Protein AF-A0A7S3ARG7-F1 (afdb_monomer_lite)

Foldseek 3Di:
DDDPDDPPPDPPPPDQPLVCLVVDDDPDDDLPDPLRSLVVSLVVSLVVLVVQLLVLLVQCLVDPDLVSNLVSLVSNLVSLVSNLVSLVQQVFPDDPDDPHPPHQLQVVLVSVVVCVVPPPPVVDDPVVVLLVLLPLLDDLCVLLLCQQLPQDQDPDSNSVSVVCCLDPNHPDDPVSNVSSVVSNPGHHSLRSLVVCLVVVVDDPVSNVSNLVSSVSSLVSVLSSSSRSVSSSCSHPNDPPCPVVNVVVNVSSVVSRDPSVVVSVVVVVPDPPPDPDPPDDDDDDDDD

Structure (mmCIF, N/CA/C/O backbone):
data_AF-A0A7S3ARG7-F1
#
_entry.id   AF-A0A7S3ARG7-F1
#
loop_
_atom_site.group_PDB
_atom_site.id
_atom_site.type_symbol
_atom_site.label_atom_id
_atom_site.label_alt_id
_atom_site.label_comp_id
_atom_site.label_asym_id
_atom_site.label_entity_id
_atom_site.label_seq_id
_atom_site.pdbx_PDB_ins_code
_atom_site.Cartn_x
_atom_site.Cartn_y
_atom_site.Cartn_z
_atom_site.occupancy
_atom_site.B_iso_or_equiv
_atom_site.auth_seq_id
_atom_site.auth_comp_id
_atom_site.auth_asym_id
_atom_site.auth_atom_id
_atom_site.pdbx_PDB_model_num
ATOM 1 N N . GLU A 1 1 ? -43.416 28.530 6.923 1.00 43.69 1 GLU A N 1
ATOM 2 C CA . GLU A 1 1 ? -43.085 28.340 5.498 1.00 43.69 1 GLU A CA 1
ATOM 3 C C . GLU A 1 1 ? -41.634 28.738 5.311 1.00 43.69 1 GLU A C 1
ATOM 5 O O . GLU A 1 1 ? -41.281 29.835 5.726 1.00 43.69 1 GLU A O 1
ATOM 10 N N . GLY A 1 2 ? -40.803 27.828 4.805 1.00 39.97 2 GLY A N 1
ATOM 11 C CA . GLY A 1 2 ? -39.363 28.034 4.627 1.00 39.97 2 GLY A CA 1
ATOM 12 C C . GLY A 1 2 ? -38.536 26.927 5.274 1.00 39.97 2 GLY A C 1
ATOM 13 O O . GLY A 1 2 ? -37.847 27.174 6.255 1.00 39.97 2 GLY A O 1
ATOM 14 N N . GLU A 1 3 ? -38.673 25.702 4.764 1.00 40.47 3 GLU A N 1
ATOM 15 C CA . GLU A 1 3 ? -37.742 24.602 5.026 1.00 40.47 3 GLU A CA 1
ATOM 16 C C . GLU A 1 3 ? -36.400 24.924 4.349 1.00 40.47 3 GLU A C 1
ATOM 18 O O . GLU A 1 3 ? -36.329 24.998 3.123 1.00 40.47 3 GLU A O 1
ATOM 23 N N . GLU A 1 4 ? -35.338 25.121 5.131 1.00 43.28 4 GLU A N 1
ATOM 24 C CA . GLU A 1 4 ? -33.968 25.076 4.616 1.00 43.28 4 GLU A CA 1
ATOM 25 C C . GLU A 1 4 ? -33.537 23.609 4.553 1.00 43.28 4 GLU A C 1
ATOM 27 O O . GLU A 1 4 ? -33.270 22.959 5.566 1.00 43.28 4 GLU A O 1
ATOM 32 N N . GLY A 1 5 ? -33.554 23.080 3.329 1.00 36.34 5 GLY A N 1
ATOM 33 C CA . GLY A 1 5 ? -33.085 21.746 2.999 1.00 36.34 5 GLY A CA 1
ATOM 34 C C . GLY A 1 5 ? -31.598 21.606 3.297 1.00 36.34 5 GLY A C 1
ATOM 35 O O . GLY A 1 5 ? -30.768 22.353 2.784 1.00 36.34 5 GLY A O 1
ATOM 36 N N . SER A 1 6 ? -31.270 20.621 4.129 1.00 38.38 6 SER A N 1
ATOM 37 C CA . SER A 1 6 ? -29.911 20.126 4.269 1.00 38.38 6 SER A CA 1
ATOM 38 C C . SER A 1 6 ? -29.522 19.389 2.988 1.00 38.38 6 SER A C 1
ATOM 40 O O . SER A 1 6 ? -30.041 18.299 2.726 1.00 38.38 6 SER A O 1
ATOM 42 N N . ASP A 1 7 ? -28.593 19.952 2.222 1.00 36.12 7 ASP A N 1
ATOM 43 C CA . ASP A 1 7 ? -27.841 19.207 1.216 1.00 36.12 7 ASP A CA 1
ATOM 44 C C . ASP A 1 7 ? -26.979 18.168 1.942 1.00 36.12 7 ASP A C 1
ATOM 46 O O . ASP A 1 7 ? -25.881 18.431 2.437 1.00 36.12 7 ASP A O 1
ATOM 50 N N . VAL A 1 8 ? -27.537 16.968 2.084 1.00 41.00 8 VAL A N 1
ATOM 51 C CA . VAL A 1 8 ? -26.786 15.780 2.465 1.00 41.00 8 VAL A CA 1
ATOM 52 C C . VAL A 1 8 ? -26.020 15.360 1.219 1.00 41.00 8 VAL A C 1
ATOM 54 O O . VAL A 1 8 ? -26.565 14.661 0.366 1.00 41.00 8 VAL A O 1
ATOM 57 N N . ASP A 1 9 ? -24.767 15.805 1.116 1.00 40.22 9 ASP A N 1
ATOM 58 C CA . ASP A 1 9 ? -23.797 15.252 0.173 1.00 40.22 9 ASP A CA 1
ATOM 59 C C . ASP A 1 9 ? -23.770 13.729 0.362 1.00 40.22 9 ASP A C 1
ATOM 61 O O . ASP A 1 9 ? -23.293 13.192 1.370 1.00 40.22 9 ASP A O 1
ATOM 65 N N . GLY A 1 10 ? -24.377 13.023 -0.592 1.00 35.81 10 GLY A N 1
ATOM 66 C CA . GLY A 1 10 ? -24.371 11.571 -0.628 1.00 35.81 10 GLY A CA 1
ATOM 67 C C . GLY A 1 10 ? -22.934 11.048 -0.719 1.00 35.81 10 GLY A C 1
ATOM 68 O O . GLY A 1 10 ? -22.040 11.748 -1.201 1.00 35.81 10 GLY A O 1
ATOM 69 N N . PRO A 1 11 ? -22.671 9.810 -0.268 1.00 37.56 11 PRO A N 1
ATOM 70 C CA . PRO A 1 11 ? -21.355 9.213 -0.421 1.00 37.56 11 PRO A CA 1
ATOM 71 C C . PRO A 1 11 ? -21.036 9.131 -1.915 1.00 37.56 11 PRO A C 1
ATOM 73 O O . PRO A 1 11 ? -21.653 8.353 -2.638 1.00 37.56 11 PRO A O 1
ATOM 76 N N . THR A 1 12 ? -20.086 9.955 -2.362 1.00 45.28 12 THR A N 1
ATOM 77 C CA . THR A 1 12 ? -19.534 9.894 -3.718 1.00 45.28 12 THR A CA 1
ATOM 78 C C . THR A 1 12 ? -19.084 8.454 -3.946 1.00 45.28 12 THR A C 1
ATOM 80 O O . THR A 1 12 ? -18.160 7.980 -3.279 1.00 45.28 12 THR A O 1
ATOM 83 N N . GLU A 1 13 ? -19.786 7.717 -4.807 1.00 43.09 13 GLU A N 1
ATOM 84 C CA . GLU A 1 13 ? -19.390 6.361 -5.157 1.00 43.09 13 GLU A CA 1
ATOM 85 C C . GLU A 1 13 ? -17.972 6.426 -5.730 1.00 43.09 13 GLU A C 1
ATOM 87 O O . GLU A 1 13 ? -17.726 7.055 -6.759 1.00 43.09 13 GLU A O 1
ATOM 92 N N . LEU A 1 14 ? -17.027 5.790 -5.033 1.00 49.06 14 LEU A N 1
ATOM 93 C CA . LEU A 1 14 ? -15.672 5.540 -5.515 1.00 49.06 14 LEU A CA 1
ATOM 94 C C . LEU A 1 14 ? -15.758 4.502 -6.641 1.00 49.06 14 LEU A C 1
ATOM 96 O O . LEU A 1 14 ? -15.389 3.341 -6.470 1.00 49.06 14 LEU A O 1
ATOM 100 N N . LEU A 1 15 ? -16.330 4.898 -7.778 1.00 46.31 15 LEU A N 1
ATOM 101 C CA . LEU A 1 15 ? -16.275 4.106 -8.991 1.00 46.31 15 LEU A CA 1
ATOM 102 C C . LEU A 1 15 ? -14.830 4.152 -9.494 1.00 46.31 15 LEU A C 1
ATOM 104 O O . LEU A 1 15 ? -14.267 5.239 -9.656 1.00 46.31 15 LEU A O 1
ATOM 108 N N . PRO A 1 16 ? -14.201 2.990 -9.705 1.00 48.44 16 PRO A N 1
ATOM 109 C CA . PRO A 1 16 ? -12.802 2.942 -10.070 1.00 48.44 16 PRO A CA 1
ATOM 110 C C . PRO A 1 16 ? -12.634 3.521 -11.480 1.00 48.44 16 PRO A C 1
ATOM 112 O O . PRO A 1 16 ? -13.291 3.061 -12.418 1.00 48.44 16 PRO A O 1
ATOM 115 N N . LYS A 1 17 ? -11.743 4.504 -11.662 1.00 54.19 17 LYS A N 1
ATOM 116 C CA . LYS A 1 17 ? -11.424 5.066 -12.988 1.00 54.19 17 LYS A CA 1
ATOM 117 C C . LYS A 1 17 ? -10.514 4.110 -13.779 1.00 54.19 17 LYS A C 1
ATOM 119 O O . LYS A 1 17 ? -9.485 4.496 -14.320 1.00 54.19 17 LYS A O 1
ATOM 124 N N . LEU A 1 18 ? -10.873 2.828 -13.853 1.00 51.12 18 LEU A N 1
ATOM 125 C CA . LEU A 1 18 ? -10.040 1.783 -14.467 1.00 51.12 18 LEU A CA 1
ATOM 126 C C . LEU A 1 18 ? -9.852 1.971 -15.979 1.00 51.12 18 LEU A C 1
ATOM 128 O O . LEU A 1 18 ? -8.870 1.484 -16.532 1.00 51.12 18 LEU A O 1
ATOM 132 N N . GLU A 1 19 ? -10.718 2.746 -16.639 1.00 56.38 19 GLU A N 1
ATOM 133 C CA . GLU A 1 19 ? -10.559 3.137 -18.049 1.00 56.38 19 GLU A CA 1
ATOM 134 C C . GLU A 1 19 ? -9.325 4.034 -18.301 1.00 56.38 19 GLU A C 1
ATOM 136 O O . GLU A 1 19 ? -8.933 4.252 -19.449 1.00 56.38 19 GLU A O 1
ATOM 141 N N . VAL A 1 20 ? -8.670 4.535 -17.247 1.00 59.25 20 VAL A N 1
ATOM 142 C CA . VAL A 1 20 ? -7.581 5.520 -17.341 1.00 59.25 20 VAL A CA 1
ATOM 143 C C . VAL A 1 20 ? -6.240 4.910 -17.754 1.00 59.25 20 VAL A C 1
ATOM 145 O O . VAL A 1 20 ? -5.441 5.607 -18.381 1.00 59.25 20 VAL A O 1
ATOM 148 N N . MET A 1 21 ? -5.982 3.614 -17.520 1.00 63.22 21 MET A N 1
ATOM 149 C CA . MET A 1 21 ? -4.701 3.003 -17.933 1.00 63.22 21 MET A CA 1
ATOM 150 C C . MET A 1 21 ? -4.441 3.150 -19.444 1.00 63.22 21 MET A C 1
ATOM 152 O O . MET A 1 21 ? -3.301 3.344 -19.872 1.00 63.22 21 MET A O 1
ATOM 156 N N . GLY A 1 22 ? -5.497 3.092 -20.263 1.00 63.16 22 GLY A N 1
ATOM 157 C CA . GLY A 1 22 ? -5.412 3.303 -21.711 1.00 63.16 22 GLY A CA 1
ATOM 158 C C . GLY A 1 22 ? -5.176 4.763 -22.118 1.00 63.16 22 GLY A C 1
ATOM 159 O O . GLY A 1 22 ? -4.660 5.007 -23.207 1.00 63.16 22 GLY A O 1
ATOM 160 N N . GLN A 1 23 ? -5.514 5.717 -21.245 1.00 75.69 23 GLN A N 1
ATOM 161 C CA . GLN A 1 23 ? -5.467 7.162 -21.498 1.00 75.69 23 GLN A CA 1
ATOM 162 C C . GLN A 1 23 ? -4.120 7.798 -21.126 1.00 75.69 23 GLN A C 1
ATOM 164 O O . GLN A 1 23 ? -3.799 8.887 -21.602 1.00 75.69 23 GLN A O 1
ATOM 169 N N . VAL A 1 24 ? -3.310 7.134 -20.296 1.00 78.69 24 VAL A N 1
ATOM 170 C CA . VAL A 1 24 ? -1.966 7.612 -19.958 1.00 78.69 24 VAL A CA 1
ATOM 171 C C . VAL A 1 24 ? -1.033 7.430 -21.163 1.00 78.69 24 VAL A C 1
ATOM 173 O O . VAL A 1 24 ? -0.745 6.311 -21.587 1.00 78.69 24 VAL A O 1
ATOM 176 N N . VAL A 1 25 ? -0.526 8.544 -21.701 1.00 83.69 25 VAL A N 1
ATOM 177 C CA . VAL A 1 25 ? 0.431 8.566 -22.820 1.00 83.69 25 VAL A CA 1
ATOM 178 C C . VAL A 1 25 ? 1.763 9.160 -22.348 1.00 83.69 25 VAL A C 1
ATOM 180 O O . VAL A 1 25 ? 1.861 10.384 -22.199 1.00 83.69 25 VAL A O 1
ATOM 183 N N . PRO A 1 26 ? 2.796 8.324 -22.113 1.00 84.12 26 PRO A N 1
ATOM 184 C CA . PRO A 1 26 ? 4.138 8.801 -21.791 1.00 84.12 26 PRO A CA 1
ATOM 185 C C . PRO A 1 26 ? 4.676 9.743 -22.875 1.00 84.12 26 PRO A C 1
ATOM 187 O O . PRO A 1 26 ? 4.705 9.392 -24.053 1.00 84.12 26 PRO A O 1
ATOM 190 N N . GLN A 1 27 ? 5.100 10.946 -22.475 1.00 85.75 27 GLN A N 1
ATOM 191 C CA . GLN A 1 27 ? 5.663 11.949 -23.394 1.00 85.75 27 GLN A CA 1
ATOM 192 C C . GLN A 1 27 ? 7.130 11.671 -23.732 1.00 85.75 27 GLN A C 1
ATOM 194 O O . GLN A 1 27 ? 7.592 11.987 -24.825 1.00 85.75 27 GLN A O 1
ATOM 199 N N . LEU A 1 28 ? 7.860 11.076 -22.789 1.00 85.19 28 LEU A N 1
ATOM 200 C CA . LEU A 1 28 ? 9.256 10.694 -22.938 1.00 85.19 28 LEU A CA 1
ATOM 201 C C . LEU A 1 28 ? 9.362 9.180 -22.781 1.00 85.19 28 LEU A C 1
ATOM 203 O O . LEU A 1 28 ? 8.806 8.612 -21.842 1.00 85.19 28 LEU A O 1
ATOM 207 N N . ARG A 1 29 ? 10.080 8.551 -23.710 1.00 83.69 29 ARG A N 1
ATOM 208 C CA . ARG A 1 29 ? 10.385 7.120 -23.712 1.00 83.69 29 ARG A CA 1
ATOM 209 C C . ARG A 1 29 ? 11.885 6.966 -23.873 1.00 83.69 29 ARG A C 1
ATOM 211 O O . ARG A 1 29 ? 12.459 7.544 -24.794 1.00 83.69 29 ARG A O 1
ATOM 218 N N . PHE A 1 30 ? 12.512 6.217 -22.982 1.00 86.69 30 PHE A N 1
ATOM 219 C CA . PHE A 1 30 ? 13.942 5.961 -23.033 1.00 86.69 30 PHE A CA 1
ATOM 220 C C . PHE A 1 30 ? 14.252 4.749 -23.910 1.00 86.69 30 PHE A C 1
ATOM 222 O O . PHE A 1 30 ? 15.064 4.833 -24.828 1.00 86.69 30 PHE A O 1
ATOM 229 N N . LEU A 1 31 ? 13.577 3.626 -23.665 1.00 86.44 31 LEU A N 1
ATOM 230 C CA . LEU A 1 31 ? 13.773 2.390 -24.420 1.00 86.44 31 LEU A CA 1
ATOM 231 C C . LEU A 1 31 ? 12.896 2.324 -25.670 1.00 86.44 31 LEU A C 1
ATOM 233 O O . LEU A 1 31 ? 13.237 1.590 -26.597 1.00 86.44 31 LEU A O 1
ATOM 237 N N . CYS A 1 32 ? 11.790 3.075 -25.697 1.00 87.69 32 CYS A N 1
ATOM 238 C CA . CYS A 1 32 ? 10.803 3.049 -26.779 1.00 87.69 32 CYS A CA 1
ATOM 239 C C . CYS A 1 32 ? 10.238 1.637 -27.016 1.00 87.69 32 CYS A C 1
ATOM 241 O O . CYS A 1 32 ? 10.103 1.190 -28.156 1.00 87.69 32 CYS A O 1
ATOM 243 N N . VAL A 1 33 ? 9.925 0.925 -25.929 1.00 89.44 33 VAL A N 1
ATOM 244 C CA . VAL A 1 33 ? 9.363 -0.435 -25.957 1.00 89.44 33 VAL A CA 1
ATOM 245 C C . VAL A 1 33 ? 8.037 -0.502 -25.208 1.00 89.44 33 VAL A C 1
ATOM 247 O O . VAL A 1 33 ? 7.788 0.287 -24.299 1.00 89.44 33 VAL A O 1
ATOM 250 N N . GLU A 1 34 ? 7.194 -1.468 -25.565 1.00 90.12 34 GLU A N 1
ATOM 251 C CA . GLU A 1 34 ? 5.859 -1.633 -24.978 1.00 90.12 34 GLU A CA 1
ATOM 252 C C . GLU A 1 34 ? 5.899 -1.848 -23.459 1.00 90.12 34 GLU A C 1
ATOM 254 O O . GLU A 1 34 ? 5.060 -1.318 -22.734 1.00 90.12 34 GLU A O 1
ATOM 259 N N . GLU A 1 35 ? 6.901 -2.568 -22.950 1.00 90.19 35 GLU A N 1
ATOM 260 C CA . GLU A 1 35 ? 7.035 -2.822 -21.517 1.00 90.19 35 GLU A CA 1
ATOM 261 C C . GLU A 1 35 ? 7.318 -1.541 -20.715 1.00 90.19 35 GLU A C 1
ATOM 263 O O . GLU A 1 35 ? 6.876 -1.427 -19.574 1.00 90.19 35 GLU A O 1
ATOM 268 N N . GLU A 1 36 ? 8.034 -0.572 -21.299 1.00 90.44 36 GLU A N 1
ATOM 269 C CA . GLU A 1 36 ? 8.274 0.736 -20.676 1.00 90.44 36 GLU A CA 1
ATOM 270 C C . GLU A 1 36 ? 6.969 1.534 -20.599 1.00 90.44 36 GLU A C 1
ATOM 272 O O . GLU A 1 36 ? 6.618 2.041 -19.533 1.00 90.44 36 GLU A O 1
ATOM 277 N N . ASP A 1 37 ? 6.215 1.580 -21.700 1.00 90.25 37 ASP A N 1
ATOM 278 C CA . ASP A 1 37 ? 4.913 2.246 -21.742 1.00 90.25 37 ASP A CA 1
ATOM 279 C C . ASP A 1 37 ? 3.942 1.638 -20.726 1.00 90.25 37 ASP A C 1
ATOM 281 O O . ASP A 1 37 ? 3.296 2.366 -19.972 1.00 90.25 37 ASP A O 1
ATOM 285 N N . TRP A 1 38 ? 3.860 0.309 -20.670 1.00 90.81 38 TRP A N 1
ATOM 286 C CA . TRP A 1 38 ? 3.053 -0.413 -19.689 1.00 90.81 38 TRP A CA 1
ATOM 287 C C . TRP A 1 38 ? 3.459 -0.075 -18.249 1.00 90.81 38 TRP A C 1
ATOM 289 O O . TRP A 1 38 ? 2.597 0.245 -17.428 1.00 90.81 38 TRP A O 1
ATOM 299 N N . PHE A 1 39 ? 4.761 -0.086 -17.947 1.00 90.56 39 PHE A N 1
ATOM 300 C CA . PHE A 1 39 ? 5.270 0.181 -16.602 1.00 90.56 39 PHE A CA 1
ATOM 301 C C . PHE A 1 39 ? 4.959 1.613 -16.151 1.00 90.56 39 PHE A C 1
ATOM 303 O O . PHE A 1 39 ? 4.500 1.820 -15.024 1.00 90.56 39 PHE A O 1
ATOM 310 N N . LEU A 1 40 ? 5.152 2.596 -17.037 1.00 90.00 40 LEU A N 1
ATOM 311 C CA . LEU A 1 40 ? 4.832 3.998 -16.764 1.00 90.00 40 LEU A CA 1
ATOM 312 C C . LEU A 1 40 ? 3.326 4.203 -16.569 1.00 90.00 40 LEU A C 1
ATOM 314 O O . LEU A 1 40 ? 2.919 4.848 -15.604 1.00 90.00 40 LEU A O 1
ATOM 318 N N . ARG A 1 41 ? 2.487 3.617 -17.434 1.00 89.94 41 ARG A N 1
ATOM 319 C CA . ARG A 1 41 ? 1.019 3.687 -17.308 1.00 89.94 41 ARG A CA 1
ATOM 320 C C . ARG A 1 41 ? 0.536 3.101 -15.988 1.00 89.94 41 ARG A C 1
ATOM 322 O O . ARG A 1 41 ? -0.305 3.715 -15.335 1.00 89.94 41 ARG A O 1
ATOM 329 N N . LEU A 1 42 ? 1.083 1.956 -15.578 1.00 91.00 42 LEU A N 1
ATOM 330 C CA . LEU A 1 42 ? 0.776 1.330 -14.295 1.00 91.00 42 LEU A CA 1
ATOM 331 C C . LEU A 1 42 ? 1.074 2.276 -13.124 1.00 91.00 42 LEU A C 1
ATOM 333 O O . LEU A 1 42 ? 0.178 2.559 -12.332 1.00 91.00 42 LEU A O 1
ATOM 337 N N . HIS A 1 43 ? 2.296 2.806 -13.032 1.00 90.06 43 HIS A N 1
ATOM 338 C CA . HIS A 1 43 ? 2.701 3.640 -11.894 1.00 90.06 43 HIS A CA 1
ATOM 339 C C . HIS A 1 43 ? 1.970 4.984 -11.860 1.00 90.06 43 HIS A C 1
ATOM 341 O O . HIS A 1 43 ? 1.572 5.434 -10.788 1.00 90.06 43 HIS A O 1
ATOM 347 N N . VAL A 1 44 ? 1.733 5.604 -13.020 1.00 89.62 44 VAL A N 1
ATOM 348 C CA . VAL A 1 44 ? 0.940 6.839 -13.110 1.00 89.62 44 VAL A CA 1
ATOM 349 C C . VAL A 1 44 ? -0.511 6.588 -12.707 1.00 89.62 44 VAL A C 1
ATOM 351 O O . VAL A 1 44 ? -1.082 7.396 -11.982 1.00 89.62 44 VAL A O 1
ATOM 354 N N . THR A 1 45 ? -1.102 5.462 -13.116 1.00 90.44 45 THR A N 1
ATOM 355 C CA . THR A 1 45 ? -2.475 5.113 -12.719 1.00 90.44 45 THR A CA 1
ATOM 356 C C . THR A 1 45 ? -2.558 4.861 -11.216 1.00 90.44 45 THR A C 1
ATOM 358 O O . THR A 1 45 ? -3.418 5.431 -10.553 1.00 90.44 45 THR A O 1
ATOM 361 N N . LEU A 1 46 ? -1.627 4.087 -10.645 1.00 91.62 46 LEU A N 1
ATOM 362 C CA . LEU A 1 46 ? -1.550 3.875 -9.195 1.00 91.62 46 LEU A CA 1
ATOM 363 C C . LEU A 1 46 ? -1.393 5.195 -8.428 1.00 91.62 46 LEU A C 1
ATOM 365 O O . LEU A 1 46 ? -2.039 5.384 -7.400 1.00 91.62 46 LEU A O 1
ATOM 369 N N . ALA A 1 47 ? -0.571 6.118 -8.933 1.00 89.56 47 ALA A N 1
ATOM 370 C CA . ALA A 1 47 ? -0.418 7.448 -8.350 1.00 89.56 47 ALA A CA 1
ATOM 371 C C . ALA A 1 47 ? -1.700 8.292 -8.470 1.00 89.56 47 ALA A C 1
ATOM 373 O O . ALA A 1 47 ? -2.038 9.016 -7.537 1.00 89.56 47 ALA A O 1
ATOM 374 N N . GLY A 1 48 ? -2.430 8.184 -9.583 1.00 89.25 48 GLY A N 1
ATOM 375 C CA . GLY A 1 48 ? -3.702 8.877 -9.799 1.00 89.25 48 GLY A CA 1
ATOM 376 C C . GLY A 1 48 ? -4.812 8.404 -8.859 1.00 89.25 48 GLY A C 1
ATOM 377 O O . GLY A 1 48 ? -5.546 9.226 -8.316 1.00 89.25 48 GLY A O 1
ATOM 378 N N . GLU A 1 49 ? -4.895 7.099 -8.604 1.00 90.81 49 GLU A N 1
ATOM 379 C CA . GLU A 1 49 ? -5.864 6.518 -7.661 1.00 90.81 49 GLU A CA 1
ATOM 380 C C . GLU A 1 49 ? -5.483 6.758 -6.188 1.00 90.81 49 GLU A C 1
ATOM 382 O O . GLU A 1 49 ? -6.310 6.624 -5.281 1.00 90.81 49 GLU A O 1
ATOM 387 N N . MET A 1 50 ? -4.242 7.182 -5.931 1.00 90.44 50 MET A N 1
ATOM 388 C CA . MET A 1 50 ? -3.727 7.398 -4.582 1.00 90.44 50 MET A CA 1
ATOM 389 C C . MET A 1 50 ? -4.489 8.467 -3.797 1.00 90.44 50 MET A C 1
ATOM 391 O O . MET A 1 50 ? -4.548 8.407 -2.568 1.00 90.44 50 MET A O 1
ATOM 395 N N . SER A 1 51 ? -5.116 9.427 -4.481 1.00 90.00 51 SER A N 1
ATOM 396 C CA . SER A 1 51 ? -5.919 10.459 -3.819 1.00 90.00 51 SER A CA 1
ATOM 397 C C . SER A 1 51 ? -7.059 9.863 -2.989 1.00 90.00 51 SER A C 1
ATOM 399 O O . SER A 1 51 ? -7.380 10.397 -1.929 1.00 90.00 51 SER A O 1
ATOM 401 N N . GLY A 1 52 ? -7.646 8.744 -3.437 1.00 92.44 52 GLY A N 1
ATOM 402 C CA . GLY A 1 52 ? -8.687 8.038 -2.688 1.00 92.44 52 GLY A CA 1
ATOM 403 C C . GLY A 1 52 ? -8.154 7.439 -1.386 1.00 92.44 52 GLY A C 1
ATOM 404 O O . GLY A 1 52 ? -8.781 7.578 -0.336 1.00 92.44 52 GLY A O 1
ATOM 405 N N . VAL A 1 53 ? -6.959 6.841 -1.435 1.00 95.44 53 VAL A N 1
ATOM 406 C CA . VAL A 1 53 ? -6.289 6.271 -0.256 1.00 95.44 53 VAL A CA 1
ATOM 407 C C . VAL A 1 53 ? -5.902 7.371 0.729 1.00 95.44 53 VAL A C 1
ATOM 409 O O . VAL A 1 53 ? -6.221 7.267 1.908 1.00 95.44 53 VAL A O 1
ATOM 412 N N . VAL A 1 54 ? -5.292 8.458 0.251 1.00 94.94 54 VAL A N 1
ATOM 413 C CA . VAL A 1 54 ? -4.924 9.632 1.066 1.00 94.94 54 VAL A CA 1
ATOM 414 C C . VAL A 1 54 ? -6.154 10.257 1.730 1.00 94.94 54 VAL A C 1
ATOM 416 O O . VAL A 1 54 ? -6.140 10.546 2.927 1.00 94.94 54 VAL A O 1
ATOM 419 N N . GLY A 1 55 ? -7.251 10.423 0.986 1.00 95.44 55 GLY A N 1
ATOM 420 C CA . GLY A 1 55 ? -8.510 10.926 1.534 1.00 95.44 55 GLY A CA 1
ATOM 421 C C . GLY A 1 55 ? -9.062 10.034 2.649 1.00 95.44 55 GLY A C 1
ATOM 422 O O . GLY A 1 55 ? -9.431 10.532 3.713 1.00 95.44 55 GLY A O 1
ATOM 423 N N . ALA A 1 56 ? -9.069 8.716 2.442 1.00 96.56 56 ALA A N 1
ATOM 424 C CA . ALA A 1 56 ? -9.529 7.759 3.445 1.00 96.56 56 ALA A CA 1
ATOM 425 C C . ALA A 1 56 ? -8.594 7.671 4.668 1.00 96.56 56 ALA A C 1
ATOM 427 O O . ALA A 1 56 ? -9.074 7.550 5.796 1.00 96.56 56 ALA A O 1
ATOM 428 N N . LEU A 1 57 ? -7.275 7.797 4.477 1.00 96.69 57 LEU A N 1
ATOM 429 C CA . LEU A 1 57 ? -6.290 7.899 5.560 1.00 96.69 57 LEU A CA 1
ATOM 430 C C . LEU A 1 57 ? -6.574 9.107 6.454 1.00 96.69 57 LEU A C 1
ATOM 432 O O . LEU A 1 57 ? -6.665 8.959 7.672 1.00 96.69 57 LEU A O 1
ATOM 436 N N . ASN A 1 58 ? -6.794 10.282 5.860 1.00 96.00 58 ASN A N 1
ATOM 437 C CA . ASN A 1 58 ? -7.114 11.500 6.609 1.00 96.00 58 ASN A CA 1
ATOM 438 C C . ASN A 1 58 ? -8.391 11.338 7.441 1.00 96.00 58 ASN A C 1
ATOM 440 O O . ASN A 1 58 ? -8.439 11.762 8.595 1.00 96.00 58 ASN A O 1
ATOM 444 N N . GLN A 1 59 ? -9.411 10.673 6.890 1.00 96.44 59 GLN A N 1
ATOM 445 C CA . GLN A 1 59 ? -10.618 10.346 7.647 1.00 96.44 59 GLN A CA 1
ATOM 446 C C . GLN A 1 59 ? -10.335 9.383 8.803 1.00 96.44 59 GLN A C 1
ATOM 448 O O . GLN A 1 59 ? -10.912 9.549 9.873 1.00 96.44 59 GLN A O 1
ATOM 453 N N . CYS A 1 60 ? -9.452 8.396 8.618 1.00 96.62 60 CYS A N 1
ATOM 454 C CA . CYS A 1 60 ? -9.076 7.476 9.691 1.00 96.62 60 CYS A CA 1
ATOM 455 C C . CYS A 1 60 ? -8.351 8.209 10.827 1.00 96.62 60 CYS A C 1
ATOM 457 O O . CYS A 1 60 ? -8.711 8.018 11.986 1.00 96.62 60 CYS A O 1
ATOM 459 N N . PHE A 1 61 ? -7.381 9.071 10.508 1.00 95.00 61 PHE A N 1
ATOM 460 C CA . PHE A 1 61 ? -6.652 9.855 11.512 1.00 95.00 61 PHE A CA 1
ATOM 461 C C . PHE A 1 61 ? -7.545 10.881 12.227 1.00 95.00 61 PHE A C 1
ATOM 463 O O . PHE A 1 61 ? -7.351 11.142 13.412 1.00 95.00 61 PHE A O 1
ATOM 470 N N . GLY A 1 62 ? -8.550 11.431 11.538 1.00 93.38 62 GLY A N 1
ATOM 471 C CA . GLY A 1 62 ? -9.516 12.369 12.117 1.00 93.38 62 GLY A CA 1
ATOM 472 C C . GLY A 1 62 ? -10.692 11.725 12.863 1.00 93.38 62 GLY A C 1
ATOM 473 O O . GLY A 1 62 ? -11.490 12.446 13.463 1.00 93.38 62 GLY A O 1
ATOM 474 N N . ALA A 1 63 ? -10.851 10.398 12.825 1.00 93.00 63 ALA A N 1
ATOM 475 C CA . ALA A 1 63 ? -12.013 9.725 13.401 1.00 93.00 63 ALA A CA 1
ATOM 476 C C . ALA A 1 63 ? -11.859 9.471 14.914 1.00 93.00 63 ALA A C 1
ATOM 478 O O . ALA A 1 63 ? -11.115 8.596 15.361 1.00 93.00 63 ALA A O 1
ATOM 479 N N . ASP A 1 64 ? -12.647 10.192 15.710 1.00 89.75 64 ASP A N 1
ATOM 480 C CA . ASP A 1 64 ? -12.613 10.189 17.180 1.00 89.75 64 ASP A CA 1
ATOM 481 C C . ASP A 1 64 ? -13.582 9.187 17.841 1.00 89.75 64 ASP A C 1
ATOM 483 O O . ASP A 1 64 ? -13.476 8.893 19.033 1.00 89.75 64 ASP A O 1
ATOM 487 N N . ARG A 1 65 ? -14.544 8.657 17.078 1.00 90.75 65 ARG A N 1
ATOM 488 C CA . ARG A 1 65 ? -15.618 7.769 17.555 1.00 90.75 65 ARG A CA 1
ATOM 489 C C . ARG A 1 65 ? -15.692 6.494 16.725 1.00 90.75 65 ARG A C 1
ATOM 491 O O . ARG A 1 65 ? -15.430 6.518 15.525 1.00 90.75 65 ARG A O 1
ATOM 498 N N . VAL A 1 66 ? -16.192 5.409 17.323 1.00 91.38 66 VAL A N 1
ATOM 499 C CA . VAL A 1 66 ? -16.275 4.083 16.674 1.00 91.38 66 VAL A CA 1
ATOM 500 C C . VAL A 1 66 ? -17.036 4.116 15.348 1.00 91.38 66 VAL A C 1
ATOM 502 O O . VAL A 1 66 ? -16.571 3.567 14.356 1.00 91.38 66 VAL A O 1
ATOM 505 N N . GLY A 1 67 ? -18.205 4.763 15.297 1.00 93.38 67 GLY A N 1
ATOM 506 C CA . GLY A 1 67 ? -19.005 4.845 14.068 1.00 93.38 67 GLY A CA 1
ATOM 507 C C . GLY A 1 67 ? -18.238 5.478 12.893 1.00 93.38 67 GLY A C 1
ATOM 508 O O . GLY A 1 67 ? -18.125 4.844 11.843 1.00 93.38 67 GLY A O 1
ATOM 509 N N . PRO A 1 68 ? -17.706 6.705 13.054 1.00 95.06 68 PRO A N 1
ATOM 510 C CA . PRO A 1 68 ? -16.776 7.319 12.108 1.00 95.06 68 PRO A CA 1
ATOM 511 C C . PRO A 1 68 ? -15.544 6.466 11.781 1.00 95.06 68 PRO A C 1
ATOM 513 O O . PRO A 1 68 ? -15.243 6.315 10.604 1.00 95.06 68 PRO A O 1
ATOM 516 N N . GLN A 1 69 ? -14.885 5.858 12.775 1.00 94.62 69 GLN A N 1
ATOM 517 C CA . GLN A 1 69 ? -13.698 5.012 12.568 1.00 94.62 69 GLN A CA 1
ATOM 518 C C . GLN A 1 69 ? -14.003 3.821 11.657 1.00 94.62 69 GLN A C 1
ATOM 520 O O . GLN A 1 69 ? -13.298 3.591 10.681 1.00 94.62 69 GLN A O 1
ATOM 525 N N . VAL A 1 70 ? -15.097 3.102 11.924 1.00 96.00 70 VAL A N 1
ATOM 526 C CA . VAL A 1 70 ? -15.537 1.969 11.097 1.00 96.00 70 VAL A CA 1
ATOM 527 C C . VAL A 1 70 ? -15.823 2.415 9.664 1.00 96.00 70 VAL A C 1
ATOM 529 O O . VAL A 1 70 ? -15.407 1.740 8.728 1.00 96.00 70 VAL A O 1
ATOM 532 N N . ARG A 1 71 ? -16.497 3.557 9.469 1.00 96.88 71 ARG A N 1
ATOM 533 C CA . ARG A 1 71 ? -16.766 4.080 8.119 1.00 96.88 71 ARG A CA 1
ATOM 534 C C . ARG A 1 71 ? -15.486 4.484 7.394 1.00 96.88 71 ARG A C 1
ATOM 536 O O . ARG A 1 71 ? -15.352 4.164 6.219 1.00 96.88 71 ARG A O 1
ATOM 543 N N . ALA A 1 72 ? -14.565 5.155 8.080 1.00 96.62 72 ALA A N 1
ATOM 544 C CA . ALA A 1 72 ? -13.289 5.566 7.508 1.00 96.62 72 ALA A CA 1
ATOM 545 C C . ALA A 1 72 ? -12.451 4.346 7.091 1.00 96.62 72 ALA A C 1
ATOM 547 O O . ALA A 1 72 ? -11.948 4.305 5.972 1.00 96.62 72 ALA A O 1
ATOM 548 N N . LEU A 1 73 ? -12.400 3.305 7.932 1.00 97.56 73 LEU A N 1
ATOM 549 C CA . LEU A 1 73 ? -11.753 2.032 7.605 1.00 97.56 73 LEU A CA 1
ATOM 550 C C . LEU A 1 73 ? -12.409 1.361 6.390 1.00 97.56 73 LEU A C 1
ATOM 552 O O . LEU A 1 73 ? -11.716 0.992 5.453 1.00 97.56 73 LEU A O 1
ATOM 556 N N . GLN A 1 74 ? -13.738 1.281 6.329 1.00 97.69 74 GLN A N 1
ATOM 557 C CA . GLN A 1 74 ? -14.435 0.725 5.159 1.00 97.69 74 GLN A CA 1
ATOM 558 C C . GLN A 1 74 ? -14.171 1.515 3.868 1.00 97.69 74 GLN A C 1
ATOM 560 O O . GLN A 1 74 ? -14.103 0.936 2.785 1.00 97.69 74 GLN A O 1
ATOM 565 N N . GLN A 1 75 ? -14.038 2.841 3.953 1.00 97.44 75 GLN A N 1
ATOM 566 C CA . GLN A 1 75 ? -13.646 3.658 2.803 1.00 97.44 75 GLN A CA 1
ATOM 567 C C . GLN A 1 75 ? -12.193 3.405 2.400 1.00 97.44 75 GLN A C 1
ATOM 569 O O . GLN A 1 75 ? -11.907 3.308 1.208 1.00 97.44 75 GLN A O 1
ATOM 574 N N . LEU A 1 76 ? -11.296 3.245 3.374 1.00 98.06 76 LEU A N 1
ATOM 575 C CA . LEU A 1 76 ? -9.899 2.907 3.130 1.00 98.06 76 LEU A CA 1
ATOM 576 C C . LEU A 1 76 ? -9.767 1.538 2.456 1.00 98.06 76 LEU A C 1
ATOM 578 O O . LEU A 1 76 ? -9.050 1.422 1.469 1.00 98.06 76 LEU A O 1
ATOM 582 N N . GLU A 1 77 ? -10.503 0.529 2.925 1.00 98.06 77 GLU A N 1
ATOM 583 C CA . GLU A 1 77 ? -10.559 -0.797 2.303 1.00 98.06 77 GLU A CA 1
ATOM 584 C C . GLU A 1 77 ? -10.938 -0.697 0.820 1.00 98.06 77 GLU A C 1
ATOM 586 O O . GLU A 1 77 ? -10.215 -1.207 -0.036 1.00 98.06 77 GLU A O 1
ATOM 591 N N . LYS A 1 78 ? -12.022 0.025 0.505 1.00 96.88 78 LYS A N 1
ATOM 592 C CA . LYS A 1 78 ? -12.464 0.253 -0.879 1.00 96.88 78 LYS A CA 1
ATOM 593 C C . LYS A 1 78 ? -11.407 0.984 -1.705 1.00 96.88 78 LYS A C 1
ATOM 595 O O . LYS A 1 78 ? -11.151 0.596 -2.839 1.00 96.88 78 LYS A O 1
ATOM 600 N N . ALA A 1 79 ? -10.773 2.017 -1.151 1.00 96.38 79 ALA A N 1
ATOM 601 C CA . ALA A 1 79 ? -9.729 2.764 -1.849 1.00 96.38 79 ALA A CA 1
ATOM 602 C C . ALA A 1 79 ? -8.496 1.893 -2.158 1.00 96.38 79 ALA A C 1
ATOM 604 O O . ALA A 1 79 ? -7.947 1.963 -3.255 1.00 96.38 79 ALA A O 1
ATOM 605 N N . ILE A 1 80 ? -8.088 1.021 -1.231 1.00 97.12 80 ILE A N 1
ATOM 606 C CA . ILE A 1 80 ? -6.993 0.066 -1.459 1.00 97.12 80 ILE A CA 1
ATOM 607 C C . ILE A 1 80 ? -7.413 -0.993 -2.488 1.00 97.12 80 ILE A C 1
ATOM 609 O O . ILE A 1 80 ? -6.610 -1.368 -3.343 1.00 97.12 80 ILE A O 1
ATOM 613 N N . GLU A 1 81 ? -8.668 -1.449 -2.462 1.00 95.62 81 GLU A N 1
ATOM 614 C CA . GLU A 1 81 ? -9.195 -2.393 -3.452 1.00 95.62 81 GLU A CA 1
ATOM 615 C C . GLU A 1 81 ? -9.053 -1.854 -4.884 1.00 95.62 81 GLU A C 1
ATOM 617 O O . GLU A 1 81 ? -8.687 -2.605 -5.790 1.00 95.62 81 GLU A O 1
ATOM 622 N N . VAL A 1 82 ? -9.267 -0.551 -5.096 1.00 93.62 82 VAL A N 1
ATOM 623 C CA . VAL A 1 82 ? -9.031 0.098 -6.396 1.00 93.62 82 VAL A CA 1
ATOM 624 C C . VAL A 1 82 ? -7.578 -0.096 -6.843 1.00 93.62 82 VAL A C 1
ATOM 626 O O . VAL A 1 82 ? -7.344 -0.545 -7.966 1.00 93.62 82 VAL A O 1
ATOM 629 N N . LEU A 1 83 ? -6.597 0.135 -5.961 1.00 93.69 83 LEU A N 1
ATOM 630 C CA . LEU A 1 83 ? -5.177 -0.086 -6.274 1.00 93.69 83 LEU A CA 1
ATOM 631 C C . LEU A 1 83 ? -4.872 -1.555 -6.604 1.00 93.69 83 LEU A C 1
ATOM 633 O O . LEU A 1 83 ? -4.081 -1.844 -7.505 1.00 93.69 83 LEU A O 1
ATOM 637 N N . VAL A 1 84 ? -5.510 -2.498 -5.907 1.00 93.69 84 VAL A N 1
ATOM 638 C CA . VAL A 1 84 ? -5.393 -3.936 -6.201 1.00 93.69 84 VAL A CA 1
ATOM 639 C C . VAL A 1 84 ? -5.964 -4.254 -7.589 1.00 93.69 84 VAL A C 1
ATOM 641 O O . VAL A 1 84 ? -5.336 -4.973 -8.367 1.00 93.69 84 VAL A O 1
ATOM 644 N N . ARG A 1 85 ? -7.120 -3.684 -7.946 1.00 91.06 85 ARG A N 1
ATOM 645 C CA . ARG A 1 85 ? -7.743 -3.862 -9.270 1.00 91.06 85 ARG A CA 1
ATOM 646 C C . ARG A 1 85 ? -6.898 -3.286 -10.405 1.00 91.06 85 ARG A C 1
ATOM 648 O O . ARG A 1 85 ? -6.857 -3.890 -11.477 1.00 91.06 85 ARG A O 1
ATOM 655 N N . VAL A 1 86 ? -6.182 -2.183 -10.175 1.00 90.88 86 VAL A N 1
ATOM 656 C CA . VAL A 1 86 ? -5.208 -1.648 -11.144 1.00 90.88 86 VAL A CA 1
ATOM 657 C C . VAL A 1 86 ? -4.104 -2.675 -11.423 1.00 90.88 86 VAL A C 1
ATOM 659 O O . VAL A 1 86 ? -3.808 -2.944 -12.584 1.00 90.88 86 VAL A O 1
ATOM 662 N N . HIS A 1 87 ? -3.557 -3.330 -10.391 1.00 91.56 87 HIS A N 1
ATOM 663 C CA . HIS A 1 87 ? -2.564 -4.397 -10.583 1.00 91.56 87 HIS A CA 1
ATOM 664 C C . HIS A 1 87 ? -3.131 -5.587 -11.371 1.00 91.56 87 HIS A C 1
ATOM 666 O O . HIS A 1 87 ? -2.469 -6.083 -12.282 1.00 91.56 87 HIS A O 1
ATOM 672 N N . TYR A 1 88 ? -4.362 -6.017 -11.075 1.00 88.56 88 TYR A N 1
ATOM 673 C CA . TYR A 1 88 ? -5.007 -7.090 -11.838 1.00 88.56 88 TYR A CA 1
ATOM 674 C C . TYR A 1 88 ? -5.208 -6.724 -13.307 1.00 88.56 88 TYR A C 1
ATOM 676 O O . TYR A 1 88 ? -4.888 -7.522 -14.185 1.00 88.56 88 TYR A O 1
ATOM 684 N N . THR A 1 89 ? -5.676 -5.506 -13.577 1.00 85.75 89 THR A N 1
ATOM 685 C CA . THR A 1 89 ? -5.867 -4.989 -14.943 1.00 85.75 89 THR A CA 1
ATOM 686 C C . THR A 1 89 ? -4.537 -4.917 -15.696 1.00 85.75 89 THR A C 1
ATOM 688 O O . THR A 1 89 ? -4.472 -5.193 -16.890 1.00 85.75 89 THR A O 1
ATOM 691 N N . ALA A 1 90 ? -3.447 -4.628 -14.982 1.00 87.44 90 ALA A N 1
ATOM 692 C CA . ALA A 1 90 ? -2.095 -4.637 -15.525 1.00 87.44 90 ALA A CA 1
ATOM 693 C C . ALA A 1 90 ? -1.511 -6.045 -15.747 1.00 87.44 90 ALA A C 1
ATOM 695 O O . ALA A 1 90 ? -0.398 -6.150 -16.262 1.00 87.44 90 ALA A O 1
ATOM 696 N N . GLY A 1 91 ? -2.226 -7.112 -15.370 1.00 87.44 91 GLY A N 1
ATOM 697 C CA . GLY A 1 91 ? -1.783 -8.499 -15.524 1.00 87.44 91 GLY A CA 1
ATOM 698 C C . GLY A 1 91 ? -0.940 -9.051 -14.381 1.00 87.44 91 GLY A C 1
ATOM 699 O O . GLY A 1 91 ? -0.336 -10.113 -14.524 1.00 87.44 91 GLY A O 1
ATOM 700 N N . ILE A 1 92 ? -0.882 -8.358 -13.245 1.00 88.31 92 ILE A N 1
ATOM 701 C CA . ILE A 1 92 ? -0.030 -8.745 -12.122 1.00 88.31 92 ILE A CA 1
ATOM 702 C C . ILE A 1 92 ? -0.783 -9.742 -11.236 1.00 88.31 92 ILE A C 1
ATOM 704 O O . ILE A 1 92 ? -1.793 -9.415 -10.607 1.00 88.31 92 ILE A O 1
ATOM 708 N N . GLY A 1 93 ? -0.280 -10.980 -11.198 1.00 72.88 93 GLY A N 1
ATOM 709 C CA . GLY A 1 93 ? -0.709 -11.987 -10.229 1.00 72.88 93 GLY A CA 1
ATOM 710 C C . GLY A 1 93 ? -2.021 -12.726 -10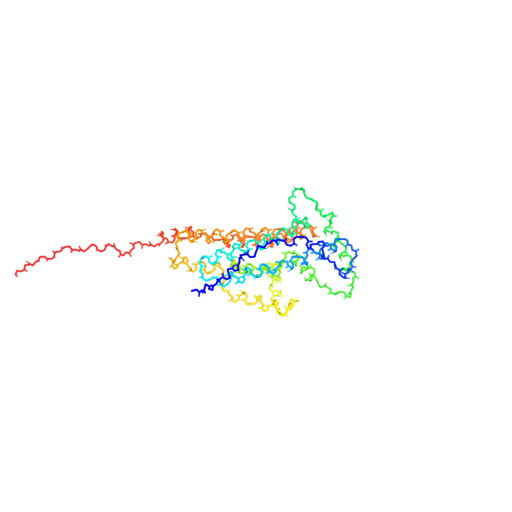.504 1.00 72.88 93 GLY A C 1
ATOM 711 O O . GLY A 1 93 ? -2.570 -13.309 -9.577 1.00 72.88 93 GLY A O 1
ATOM 712 N N . GLN A 1 94 ? -2.527 -12.652 -11.736 1.00 66.38 94 GLN A N 1
ATOM 713 C CA . GLN A 1 94 ? -3.688 -13.353 -12.318 1.00 66.38 94 GLN A CA 1
ATOM 714 C C . GLN A 1 94 ? -4.819 -13.856 -11.390 1.00 66.38 94 GLN A C 1
ATOM 716 O O . GLN A 1 94 ? -4.649 -14.808 -10.630 1.00 66.38 94 GLN A O 1
ATOM 721 N N . PRO A 1 95 ? -6.066 -13.471 -11.697 1.00 51.56 95 PRO A N 1
ATOM 722 C CA . PRO A 1 95 ? -7.149 -14.421 -11.875 1.00 51.56 95 PRO A CA 1
ATOM 723 C C . PRO A 1 95 ? -7.202 -14.874 -13.345 1.00 51.56 95 PRO A C 1
ATOM 725 O O . PRO A 1 95 ? -7.043 -14.079 -14.272 1.00 51.56 95 PRO A O 1
ATOM 728 N N . ILE A 1 96 ? -7.436 -16.168 -13.551 1.00 43.53 96 ILE A N 1
ATOM 729 C CA . ILE A 1 96 ? -7.623 -16.811 -14.859 1.00 43.53 96 ILE A CA 1
ATOM 730 C C . ILE A 1 96 ? -8.810 -16.147 -15.589 1.00 43.53 96 ILE A C 1
ATOM 732 O O . ILE A 1 96 ? -9.927 -16.205 -15.079 1.00 43.53 96 ILE A O 1
ATOM 736 N N . GLY A 1 97 ? -8.594 -15.576 -16.786 1.00 49.84 97 GLY A N 1
ATOM 737 C CA . GLY A 1 97 ? -9.673 -15.390 -17.776 1.00 49.84 97 GLY A CA 1
ATOM 738 C C . GLY A 1 97 ? -9.945 -14.005 -18.387 1.00 49.84 97 GLY A C 1
ATOM 739 O O . GLY A 1 97 ? -10.978 -13.879 -19.035 1.00 49.84 97 GLY A O 1
ATOM 740 N N . ALA A 1 98 ? -9.092 -12.985 -18.239 1.00 54.28 98 ALA A N 1
ATOM 741 C CA . ALA A 1 98 ? -9.322 -11.665 -18.860 1.00 54.28 98 ALA A CA 1
ATOM 742 C C . ALA A 1 98 ? -8.318 -11.326 -19.979 1.00 54.28 98 ALA A C 1
ATOM 744 O O . ALA A 1 98 ? -7.234 -11.909 -20.033 1.00 54.28 98 ALA A O 1
ATOM 745 N N . ASP A 1 99 ? -8.685 -10.362 -20.834 1.00 58.91 99 ASP A N 1
ATOM 746 C CA . ASP A 1 99 ? -7.854 -9.699 -21.854 1.00 58.91 99 ASP A CA 1
ATOM 747 C C . ASP A 1 99 ? -6.671 -8.955 -21.207 1.00 58.91 99 ASP A C 1
ATOM 749 O O . ASP A 1 99 ? -6.628 -7.729 -21.111 1.00 58.91 99 ASP A O 1
ATOM 753 N N . VAL A 1 100 ? -5.715 -9.714 -20.678 1.00 65.25 100 VAL A N 1
ATOM 754 C CA . VAL A 1 100 ? -4.522 -9.180 -20.025 1.00 65.25 100 VAL A CA 1
ATOM 755 C C . VAL A 1 100 ? -3.538 -8.690 -21.097 1.00 65.25 100 VAL A C 1
ATOM 757 O O . VAL A 1 100 ? -3.335 -9.391 -22.095 1.00 65.25 100 VAL A O 1
ATOM 760 N N . PRO A 1 101 ? -2.875 -7.531 -20.904 1.00 67.81 101 PRO A N 1
ATOM 761 C CA . PRO A 1 101 ? -1.809 -7.087 -21.794 1.00 67.81 101 PRO A CA 1
ATOM 762 C C . PRO A 1 101 ? -0.740 -8.176 -21.970 1.00 67.81 101 PRO A C 1
ATOM 764 O O . PRO A 1 101 ? -0.238 -8.721 -20.986 1.00 67.81 101 PRO A O 1
ATOM 767 N N . GLN A 1 102 ? -0.347 -8.481 -23.212 1.00 77.31 102 GLN A N 1
ATOM 768 C CA . GLN A 1 102 ? 0.711 -9.462 -23.513 1.00 77.31 102 GLN A CA 1
ATOM 769 C C . GLN A 1 102 ? 2.120 -8.885 -23.282 1.00 77.31 102 GLN A C 1
ATOM 771 O O . GLN A 1 102 ? 3.015 -9.006 -24.116 1.00 77.31 102 GLN A O 1
ATOM 776 N N . VAL A 1 103 ? 2.329 -8.251 -22.131 1.00 82.50 103 VAL A N 1
ATOM 777 C CA . VAL A 1 103 ? 3.584 -7.590 -21.771 1.00 82.50 103 VAL A CA 1
ATOM 778 C C . VAL A 1 103 ? 4.467 -8.568 -20.996 1.00 82.50 103 VAL A C 1
ATOM 780 O O . VAL A 1 103 ? 3.979 -9.389 -20.220 1.00 82.50 103 VAL A O 1
ATOM 783 N N . ARG A 1 104 ? 5.790 -8.498 -21.192 1.00 86.81 104 ARG A N 1
ATOM 784 C CA . ARG A 1 104 ? 6.775 -9.320 -20.467 1.00 86.81 104 ARG A CA 1
ATOM 785 C C . ARG A 1 104 ? 7.638 -8.438 -19.555 1.00 86.81 104 ARG A C 1
ATOM 787 O O . ARG A 1 104 ? 8.709 -8.018 -19.990 1.00 86.81 104 ARG A O 1
ATOM 794 N N . PRO A 1 105 ? 7.244 -8.177 -18.292 1.00 87.56 105 PRO A N 1
ATOM 795 C CA . PRO A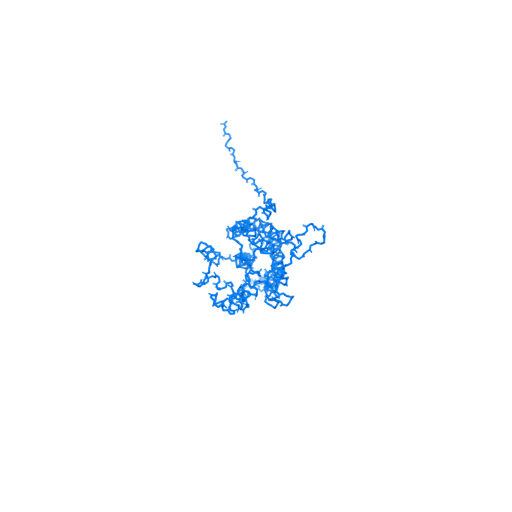 1 105 ? 7.946 -7.224 -17.421 1.00 87.56 105 PRO A CA 1
ATOM 796 C C . PRO A 1 105 ? 9.446 -7.514 -17.235 1.00 87.56 105 PRO A C 1
ATOM 798 O O . PRO A 1 105 ? 10.252 -6.587 -17.181 1.00 87.56 105 PRO A O 1
ATOM 801 N N . ALA A 1 106 ? 9.856 -8.787 -17.233 1.00 85.88 106 ALA A N 1
ATOM 802 C CA . ALA A 1 106 ? 11.269 -9.178 -17.198 1.00 85.88 106 ALA A CA 1
ATOM 803 C C . ALA A 1 106 ? 12.103 -8.592 -18.358 1.00 85.88 106 ALA A C 1
ATOM 805 O O . ALA A 1 106 ? 13.279 -8.270 -18.176 1.00 85.88 106 ALA A O 1
ATOM 806 N N . LEU A 1 107 ? 11.514 -8.422 -19.552 1.00 85.12 107 LEU A N 1
ATOM 807 C CA . LEU A 1 107 ? 12.213 -7.845 -20.706 1.00 85.12 107 LEU A CA 1
ATOM 808 C C . LEU A 1 107 ? 12.535 -6.365 -20.501 1.00 85.12 107 LEU A C 1
ATOM 810 O O . LEU A 1 107 ? 13.592 -5.923 -20.958 1.00 85.12 107 LEU A O 1
ATOM 814 N N . LEU A 1 108 ? 11.681 -5.614 -19.793 1.00 87.00 108 LEU A N 1
ATOM 815 C CA . LEU A 1 108 ? 11.973 -4.226 -19.425 1.00 87.00 108 LEU A CA 1
ATOM 816 C C . LEU A 1 108 ? 13.268 -4.163 -18.625 1.00 87.00 108 LEU A C 1
ATOM 818 O O . LEU A 1 108 ? 14.199 -3.451 -19.001 1.00 87.00 108 LEU A O 1
ATOM 822 N N . MET A 1 109 ? 13.358 -4.968 -17.565 1.00 82.81 109 MET A N 1
ATOM 823 C CA . MET A 1 109 ? 14.540 -4.980 -16.713 1.00 82.81 109 MET A CA 1
ATOM 824 C C . MET A 1 109 ? 15.770 -5.495 -17.442 1.00 82.81 109 MET A C 1
ATOM 826 O O . MET A 1 109 ? 16.832 -4.888 -17.329 1.00 82.81 109 MET A O 1
ATOM 830 N N . GLN A 1 110 ? 15.645 -6.547 -18.253 1.00 80.94 110 GLN A N 1
ATOM 831 C CA . GLN A 1 110 ? 16.754 -7.048 -19.064 1.00 80.94 110 GLN A CA 1
ATOM 832 C C . GLN A 1 110 ? 17.301 -5.975 -20.018 1.00 80.94 110 GLN A C 1
ATOM 834 O O . GLN A 1 110 ? 18.516 -5.860 -20.187 1.00 80.94 110 GLN A O 1
ATOM 839 N N . ARG A 1 111 ? 16.421 -5.185 -20.648 1.00 83.69 111 ARG A N 1
ATOM 840 C CA . ARG A 1 111 ? 16.817 -4.093 -21.547 1.00 83.69 111 ARG A CA 1
ATOM 841 C C . ARG A 1 111 ? 17.419 -2.927 -20.772 1.00 83.69 111 ARG A C 1
ATOM 843 O O . ARG A 1 111 ? 18.501 -2.484 -21.143 1.00 83.69 111 ARG A O 1
ATOM 850 N N . MET A 1 112 ? 16.804 -2.504 -19.667 1.00 79.06 112 MET A N 1
ATOM 851 C CA . MET A 1 112 ? 17.365 -1.485 -18.771 1.00 79.06 112 MET A CA 1
ATOM 852 C C . MET A 1 112 ? 18.766 -1.869 -18.280 1.00 79.06 112 MET A C 1
ATOM 854 O O . MET A 1 112 ? 19.686 -1.051 -18.302 1.00 79.06 112 MET A O 1
ATOM 858 N N . HIS A 1 113 ? 18.972 -3.140 -17.927 1.00 72.94 113 HIS A N 1
ATOM 859 C CA . HIS A 1 113 ? 20.267 -3.683 -17.523 1.00 72.94 113 HIS A CA 1
ATOM 860 C C . HIS A 1 113 ? 21.346 -3.628 -18.609 1.00 72.94 113 HIS A C 1
ATOM 862 O O . HIS A 1 113 ? 22.506 -3.807 -18.271 1.00 72.94 113 HIS A O 1
ATOM 868 N N . ARG A 1 114 ? 21.032 -3.361 -19.883 1.00 71.12 114 ARG A N 1
ATOM 869 C CA . ARG A 1 114 ? 22.063 -3.094 -20.906 1.00 71.12 114 ARG A CA 1
ATOM 870 C C . ARG A 1 114 ? 22.623 -1.677 -20.810 1.00 71.12 114 ARG A C 1
ATOM 872 O O . ARG A 1 114 ? 23.755 -1.448 -21.218 1.00 71.12 114 ARG A O 1
ATOM 879 N N . PHE A 1 115 ? 21.854 -0.743 -20.256 1.00 66.06 115 PHE A N 1
ATOM 880 C CA . PHE A 1 115 ? 22.236 0.664 -20.126 1.00 66.06 115 PHE A CA 1
ATOM 881 C C . PHE A 1 115 ? 22.800 0.983 -18.735 1.00 66.06 115 PHE A C 1
ATOM 883 O O . PHE A 1 115 ? 23.721 1.786 -18.616 1.00 66.06 115 PHE A O 1
ATOM 890 N N . LEU A 1 116 ? 22.331 0.292 -17.693 1.00 61.94 116 LEU A N 1
ATOM 891 C CA . LEU A 1 116 ? 22.771 0.504 -16.307 1.00 61.94 116 LEU A CA 1
ATOM 892 C C . LEU A 1 116 ? 24.276 0.227 -16.039 1.00 61.94 116 LEU A C 1
ATOM 894 O O . LEU A 1 116 ? 24.878 1.001 -15.304 1.00 61.94 116 LEU A O 1
ATOM 898 N N . PRO A 1 117 ? 24.926 -0.809 -16.611 1.00 52.72 117 PRO A N 1
ATOM 899 C CA . PRO A 1 117 ? 26.359 -1.057 -16.434 1.00 52.72 117 PRO A CA 1
ATOM 900 C C . PRO A 1 117 ? 27.249 -0.433 -17.526 1.00 52.72 117 PRO A C 1
ATOM 902 O O . PRO A 1 117 ? 28.471 -0.458 -17.385 1.00 52.72 117 PRO A O 1
ATOM 905 N N . HIS A 1 118 ? 26.690 0.092 -18.625 1.00 44.56 118 HIS A N 1
ATOM 906 C CA . HIS A 1 118 ? 27.475 0.557 -19.785 1.00 44.56 118 HIS A CA 1
ATOM 907 C C . HIS A 1 118 ? 27.475 2.072 -19.998 1.00 44.56 118 HIS A C 1
ATOM 909 O O . HIS A 1 118 ? 28.320 2.577 -20.736 1.00 44.56 118 HIS A O 1
ATOM 915 N N . VAL A 1 119 ? 26.612 2.819 -19.312 1.00 43.91 119 VAL A N 1
ATOM 916 C CA . VAL A 1 119 ? 26.660 4.282 -19.321 1.00 43.91 119 VAL A CA 1
ATOM 917 C C . VAL A 1 119 ? 27.471 4.747 -18.110 1.00 43.91 119 VAL A C 1
ATOM 919 O O . VAL A 1 119 ? 26.937 4.930 -17.018 1.00 43.91 119 VAL A O 1
ATOM 922 N N . LYS A 1 120 ? 28.785 4.943 -18.300 1.00 40.59 120 LYS A N 1
ATOM 923 C CA . LYS A 1 120 ? 29.691 5.522 -17.281 1.00 40.59 120 LYS A CA 1
ATOM 924 C C . LYS A 1 120 ? 29.187 6.864 -16.724 1.00 40.59 120 LYS A C 1
ATOM 926 O O . LYS A 1 120 ? 29.542 7.218 -15.606 1.00 40.59 120 LYS A O 1
ATOM 931 N N . GLU A 1 121 ? 28.354 7.576 -17.482 1.00 42.03 121 GLU A N 1
ATOM 932 C CA . GLU A 1 121 ? 27.787 8.882 -17.129 1.00 42.03 121 GLU A CA 1
ATOM 933 C C . GLU A 1 121 ? 26.567 8.813 -16.198 1.00 42.03 121 GLU A C 1
ATOM 935 O O . GLU A 1 121 ? 26.247 9.818 -15.572 1.00 42.03 121 GLU A O 1
ATOM 940 N N . LEU A 1 122 ? 25.907 7.656 -16.036 1.00 40.28 122 LEU A N 1
ATOM 941 C CA . LEU A 1 122 ? 24.774 7.552 -15.106 1.00 40.28 122 LEU A CA 1
ATOM 942 C C . LEU A 1 122 ? 25.225 7.378 -13.648 1.00 40.28 122 LEU A C 1
ATOM 944 O O . LEU A 1 122 ? 24.441 7.647 -12.747 1.00 40.28 122 LEU A O 1
ATOM 948 N N . GLY A 1 123 ? 26.471 6.949 -13.392 1.00 43.06 123 GLY A N 1
ATOM 949 C CA . GLY A 1 123 ? 27.072 6.947 -12.048 1.00 43.06 123 GLY A CA 1
ATOM 950 C C . GLY A 1 123 ? 26.280 6.203 -10.962 1.00 43.06 123 GLY A C 1
ATOM 951 O O . GLY A 1 123 ? 26.477 6.472 -9.776 1.00 43.06 123 GLY A O 1
ATOM 952 N N . LEU A 1 124 ? 25.364 5.297 -11.330 1.00 48.19 124 LEU A N 1
ATOM 953 C CA . LEU A 1 124 ? 24.409 4.747 -10.372 1.00 48.19 124 LEU A CA 1
ATOM 954 C C . LEU A 1 124 ? 25.084 3.705 -9.482 1.00 48.19 124 LEU A C 1
ATOM 956 O O . LEU A 1 124 ? 25.550 2.661 -9.940 1.00 48.19 124 LEU A O 1
ATOM 960 N N . SER A 1 125 ? 25.128 3.986 -8.184 1.00 58.84 125 SER A N 1
ATOM 961 C CA . SER A 1 125 ? 25.703 3.082 -7.195 1.00 58.84 125 SER A CA 1
ATOM 962 C C . SER A 1 125 ? 24.851 1.806 -7.044 1.00 58.84 125 SER A C 1
ATOM 964 O O . SER A 1 125 ? 23.647 1.821 -7.320 1.00 58.84 125 SER A O 1
ATOM 966 N N . PRO A 1 126 ? 25.414 0.689 -6.541 1.00 63.53 126 PRO A N 1
ATOM 967 C CA . PRO A 1 126 ? 24.647 -0.517 -6.191 1.00 63.53 126 PRO A CA 1
ATOM 968 C C . PRO A 1 126 ? 23.430 -0.244 -5.290 1.00 63.53 126 PRO A C 1
ATOM 970 O O . PRO A 1 126 ? 22.448 -0.988 -5.313 1.00 63.53 126 PRO A O 1
ATOM 973 N N . HIS A 1 127 ? 23.480 0.850 -4.527 1.00 64.12 127 HIS A N 1
ATOM 974 C CA . HIS A 1 127 ? 22.367 1.369 -3.746 1.00 64.12 127 HIS A CA 1
ATOM 975 C C . HIS A 1 127 ? 21.172 1.777 -4.621 1.00 64.12 127 HIS A C 1
ATOM 977 O O . HIS A 1 127 ? 20.047 1.418 -4.298 1.00 64.12 127 HIS A O 1
ATOM 983 N N . ILE A 1 128 ? 21.388 2.446 -5.756 1.00 64.56 128 ILE A N 1
ATOM 984 C CA . ILE A 1 128 ? 20.307 2.894 -6.650 1.00 64.56 128 ILE A CA 1
ATOM 985 C C . ILE A 1 128 ? 19.646 1.710 -7.372 1.00 64.56 128 ILE A C 1
ATOM 987 O O . ILE A 1 128 ? 18.424 1.666 -7.524 1.00 64.56 128 ILE A O 1
ATOM 991 N N . LEU A 1 129 ? 20.424 0.688 -7.742 1.00 65.44 129 LEU A N 1
ATOM 992 C CA . LEU A 1 129 ? 19.865 -0.557 -8.285 1.00 65.44 129 LEU A CA 1
ATOM 993 C C . LEU A 1 129 ? 18.979 -1.277 -7.261 1.00 65.44 129 LEU A C 1
ATOM 995 O O . LEU A 1 129 ? 17.924 -1.807 -7.613 1.00 65.44 129 LEU A O 1
ATOM 999 N N . ARG A 1 130 ? 19.385 -1.279 -5.986 1.00 68.75 130 ARG A N 1
ATOM 1000 C CA . ARG A 1 130 ? 18.562 -1.796 -4.886 1.00 68.75 130 ARG A CA 1
ATOM 1001 C C . ARG A 1 130 ? 17.317 -0.931 -4.682 1.00 68.75 130 ARG A C 1
ATOM 1003 O O . ARG A 1 130 ? 16.225 -1.481 -4.606 1.00 68.75 130 ARG A O 1
ATOM 1010 N N . ALA A 1 131 ? 17.465 0.391 -4.693 1.00 70.00 131 ALA A N 1
ATOM 1011 C CA . ALA A 1 131 ? 16.365 1.344 -4.579 1.00 70.00 131 ALA A CA 1
ATOM 1012 C C . ALA A 1 131 ? 15.318 1.164 -5.686 1.00 70.00 131 ALA A C 1
ATOM 1014 O O . ALA A 1 131 ? 14.135 1.235 -5.403 1.00 70.00 131 ALA A O 1
ATOM 1015 N N . THR A 1 132 ? 15.723 0.837 -6.918 1.00 70.19 132 THR A N 1
ATOM 1016 C CA . THR A 1 132 ? 14.785 0.583 -8.031 1.00 70.19 132 THR A CA 1
ATOM 1017 C C . THR A 1 132 ? 13.910 -0.651 -7.776 1.00 70.19 132 THR A C 1
ATOM 1019 O O . THR A 1 132 ? 12.707 -0.636 -8.033 1.00 70.19 132 THR A O 1
ATOM 1022 N N . ARG A 1 133 ? 14.497 -1.727 -7.236 1.00 76.50 133 ARG A N 1
ATOM 1023 C CA . ARG A 1 133 ? 13.761 -2.956 -6.885 1.00 76.50 133 ARG A CA 1
ATOM 1024 C C . ARG A 1 133 ? 12.789 -2.702 -5.741 1.00 76.50 133 ARG A C 1
ATOM 1026 O O . ARG A 1 133 ? 11.642 -3.130 -5.802 1.00 76.50 133 ARG A O 1
ATOM 1033 N N . VAL A 1 134 ? 13.256 -1.984 -4.722 1.00 77.06 134 VAL A N 1
ATOM 1034 C CA . VAL A 1 134 ? 12.436 -1.635 -3.563 1.00 77.06 134 VAL A CA 1
ATOM 1035 C C . VAL A 1 134 ? 11.347 -0.624 -3.935 1.00 77.06 134 VAL A C 1
ATOM 1037 O O . VAL A 1 134 ? 10.231 -0.756 -3.453 1.00 77.06 134 VAL A O 1
ATOM 1040 N N . TYR A 1 135 ? 11.603 0.307 -4.854 1.00 81.31 135 TYR A N 1
ATOM 1041 C CA . TYR A 1 135 ? 10.586 1.203 -5.407 1.00 81.31 135 TYR A CA 1
ATOM 1042 C C . TYR A 1 135 ? 9.431 0.417 -6.034 1.00 81.31 135 TYR A C 1
ATOM 1044 O O . TYR A 1 135 ? 8.287 0.679 -5.707 1.00 81.31 135 TYR A O 1
ATOM 1052 N N . CYS A 1 136 ? 9.708 -0.605 -6.852 1.00 80.38 136 CYS A N 1
ATOM 1053 C CA . CYS A 1 136 ? 8.646 -1.440 -7.436 1.00 80.38 136 CYS A CA 1
ATOM 1054 C C . CYS A 1 136 ? 7.866 -2.237 -6.374 1.00 80.38 136 CYS A C 1
ATOM 1056 O O . CYS A 1 136 ? 6.694 -2.555 -6.563 1.00 80.38 136 CYS A O 1
ATOM 1058 N N . ALA A 1 137 ? 8.530 -2.585 -5.267 1.00 82.81 137 ALA A N 1
ATOM 1059 C CA . ALA A 1 137 ? 7.925 -3.293 -4.143 1.00 82.81 137 ALA A CA 1
ATOM 1060 C C . ALA A 1 137 ? 7.093 -2.377 -3.238 1.00 82.81 137 ALA A C 1
ATOM 1062 O O . ALA A 1 137 ? 6.309 -2.871 -2.429 1.00 82.81 137 ALA A O 1
ATOM 1063 N N . THR A 1 138 ? 7.284 -1.060 -3.341 1.00 84.31 138 THR A N 1
ATOM 1064 C CA . THR A 1 138 ? 6.740 -0.087 -2.398 1.00 84.31 138 THR A CA 1
ATOM 1065 C C . THR A 1 138 ? 5.923 0.995 -3.090 1.00 84.31 138 THR A C 1
ATOM 1067 O O . THR A 1 138 ? 5.906 1.139 -4.306 1.00 84.31 138 THR A O 1
ATOM 1070 N N . GLY A 1 139 ? 5.171 1.750 -2.303 1.00 83.19 139 GLY A N 1
ATOM 1071 C CA . GLY A 1 139 ? 4.478 2.942 -2.771 1.00 83.19 139 GLY A CA 1
ATOM 1072 C C . GLY A 1 139 ? 4.573 4.039 -1.727 1.00 83.19 139 GLY A C 1
ATOM 1073 O O . GLY A 1 139 ? 4.861 3.771 -0.561 1.00 83.19 139 GLY A O 1
ATOM 1074 N N . ILE A 1 140 ? 4.332 5.280 -2.142 1.00 83.94 140 ILE A N 1
ATOM 1075 C CA . ILE A 1 140 ? 4.401 6.446 -1.249 1.00 83.94 140 ILE A CA 1
ATOM 1076 C C . ILE A 1 140 ? 3.378 6.385 -0.102 1.00 83.94 140 ILE A C 1
ATOM 1078 O O . ILE A 1 140 ? 3.569 6.990 0.945 1.00 83.94 140 ILE A O 1
ATOM 1082 N N . ASP A 1 141 ? 2.313 5.613 -0.291 1.00 87.38 141 ASP A N 1
ATOM 1083 C CA . ASP A 1 141 ? 1.262 5.303 0.676 1.00 87.38 141 ASP A CA 1
ATOM 1084 C C . ASP A 1 141 ? 1.658 4.281 1.734 1.00 87.38 141 ASP A C 1
ATOM 1086 O O . ASP A 1 141 ? 1.083 4.258 2.820 1.00 87.38 141 ASP A O 1
ATOM 1090 N N . GLN A 1 142 ? 2.624 3.419 1.425 1.00 91.81 142 GLN A N 1
ATOM 1091 C CA . GLN A 1 142 ? 2.964 2.282 2.268 1.00 91.81 142 GLN A CA 1
ATOM 1092 C C . GLN A 1 142 ? 3.383 2.682 3.686 1.00 91.81 142 GLN A C 1
ATOM 1094 O O . GLN A 1 142 ? 2.871 2.059 4.616 1.00 91.81 142 GLN A O 1
ATOM 1099 N N . PRO A 1 143 ? 4.230 3.708 3.914 1.00 91.50 143 PRO A N 1
ATOM 1100 C CA . PRO A 1 143 ? 4.556 4.104 5.278 1.00 91.50 143 PRO A CA 1
ATOM 1101 C C . PRO A 1 143 ? 3.334 4.634 6.046 1.00 91.50 143 PRO A C 1
ATOM 1103 O O . PRO A 1 143 ? 3.176 4.292 7.214 1.00 91.50 143 PRO A O 1
ATOM 1106 N N . CYS A 1 144 ? 2.433 5.395 5.406 1.00 93.19 144 CYS A N 1
ATOM 1107 C CA . CYS A 1 144 ? 1.192 5.860 6.041 1.00 93.19 144 CYS A CA 1
ATOM 1108 C C . CYS A 1 144 ? 0.270 4.696 6.422 1.00 93.19 144 CYS A C 1
ATOM 1110 O O . CYS A 1 144 ? -0.294 4.692 7.513 1.00 93.19 144 CYS A O 1
ATOM 1112 N N . LEU A 1 145 ? 0.117 3.712 5.529 1.00 95.69 145 LEU A N 1
ATOM 1113 C CA . LEU A 1 145 ? -0.696 2.522 5.773 1.00 95.69 145 LEU A CA 1
ATOM 1114 C C . LEU A 1 145 ? -0.128 1.704 6.936 1.00 95.69 145 LEU A C 1
ATOM 1116 O O . LEU A 1 145 ? -0.850 1.415 7.886 1.00 95.69 145 LEU A O 1
ATOM 1120 N N . LEU A 1 146 ? 1.168 1.381 6.896 1.00 95.31 146 LEU A N 1
ATOM 1121 C CA . LEU A 1 146 ? 1.848 0.651 7.971 1.00 95.31 146 LEU A CA 1
ATOM 1122 C C . LEU A 1 146 ? 1.701 1.378 9.315 1.00 95.31 146 LEU A C 1
ATOM 1124 O O . LEU A 1 146 ? 1.307 0.763 10.307 1.00 95.31 146 LEU A O 1
ATOM 1128 N N . HIS A 1 147 ? 1.918 2.697 9.325 1.00 95.31 147 HIS A N 1
ATOM 1129 C CA . HIS A 1 147 ? 1.745 3.527 10.516 1.00 95.31 147 HIS A CA 1
ATOM 1130 C C . HIS A 1 147 ? 0.311 3.503 11.046 1.00 95.31 147 HIS A C 1
ATOM 1132 O O . HIS A 1 147 ? 0.111 3.300 12.243 1.00 95.31 147 HIS A O 1
ATOM 1138 N N . LEU A 1 148 ? -0.701 3.636 10.179 1.00 96.38 148 LEU A N 1
ATOM 1139 C CA . LEU A 1 148 ? -2.107 3.585 10.589 1.00 96.38 148 LEU A CA 1
ATOM 1140 C C . LEU A 1 148 ? -2.424 2.290 11.349 1.00 96.38 148 LEU A C 1
ATOM 1142 O O . LEU A 1 148 ? -3.095 2.330 12.385 1.00 96.38 148 LEU A O 1
ATOM 1146 N N . PHE A 1 149 ? -1.928 1.150 10.863 1.00 96.56 149 PHE A N 1
ATOM 1147 C CA . PHE A 1 149 ? -2.148 -0.152 11.497 1.00 96.56 149 PHE A CA 1
ATOM 1148 C C . PHE A 1 149 ? -1.219 -0.417 12.689 1.00 96.56 149 PHE A C 1
ATOM 1150 O O . PHE A 1 149 ? -1.376 -1.435 13.358 1.00 96.56 149 PHE A O 1
ATOM 1157 N N . GLY A 1 150 ? -0.314 0.511 13.011 1.00 94.69 150 GLY A N 1
ATOM 1158 C CA . GLY A 1 150 ? 0.631 0.383 14.116 1.00 94.69 150 GLY A CA 1
ATOM 1159 C C . GLY A 1 150 ? 1.701 -0.674 13.862 1.00 94.69 150 GLY A C 1
ATOM 1160 O O . GLY A 1 150 ? 2.117 -1.340 14.805 1.00 94.69 150 GLY A O 1
ATOM 1161 N N . VAL A 1 151 ? 2.101 -0.857 12.602 1.00 94.12 151 VAL A N 1
ATOM 1162 C CA . VAL A 1 151 ? 3.249 -1.690 12.240 1.00 94.12 151 VAL A CA 1
ATOM 1163 C C . VAL A 1 151 ? 4.525 -0.900 12.510 1.00 94.12 151 VAL A C 1
ATOM 1165 O O . VAL A 1 151 ? 4.692 0.214 12.008 1.00 94.12 151 VAL A O 1
ATOM 1168 N N . GLU A 1 152 ? 5.412 -1.471 13.320 1.00 83.19 152 GLU A N 1
ATOM 1169 C CA . GLU A 1 152 ? 6.693 -0.858 13.661 1.00 83.19 152 GLU A CA 1
ATOM 1170 C C . GLU A 1 152 ? 7.677 -0.883 12.482 1.00 83.19 152 GLU A C 1
ATOM 1172 O O . GLU A 1 152 ? 7.472 -1.543 11.460 1.00 83.19 152 GLU A O 1
ATOM 1177 N N . LYS A 1 153 ? 8.750 -0.100 12.602 1.00 78.12 153 LYS A N 1
ATOM 1178 C CA . LYS A 1 153 ? 9.789 -0.038 11.575 1.00 78.12 153 LYS A CA 1
ATOM 1179 C C . LYS A 1 153 ? 10.658 -1.294 11.635 1.00 78.12 153 LYS A C 1
ATOM 1181 O O . LYS A 1 153 ? 11.279 -1.562 12.657 1.00 78.12 153 LYS A O 1
ATOM 1186 N N . ASP A 1 154 ? 10.765 -1.988 10.508 1.00 77.69 154 ASP A N 1
ATOM 1187 C CA . ASP A 1 154 ? 11.708 -3.093 10.329 1.00 77.69 154 ASP A CA 1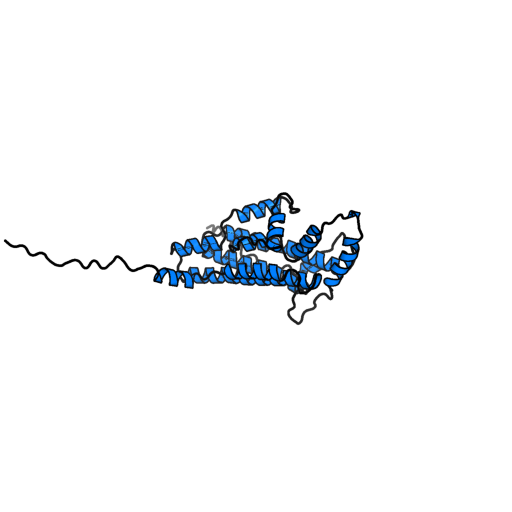
ATOM 1188 C C . ASP A 1 154 ? 13.064 -2.582 9.803 1.00 77.69 154 ASP A C 1
ATOM 1190 O O . ASP A 1 154 ? 13.101 -1.760 8.888 1.00 77.69 154 ASP A O 1
ATOM 1194 N N . ASP A 1 155 ? 14.190 -3.141 10.266 1.00 85.06 155 ASP A N 1
ATOM 1195 C CA . ASP A 1 155 ? 15.539 -2.891 9.696 1.00 85.06 155 ASP A CA 1
ATOM 1196 C C . ASP A 1 155 ? 15.836 -3.778 8.461 1.00 85.06 155 ASP A C 1
ATOM 1198 O O . ASP A 1 155 ? 16.956 -4.221 8.186 1.00 85.06 155 ASP A O 1
ATOM 1202 N N . ASN A 1 156 ? 14.798 -4.084 7.683 1.00 86.06 156 ASN A N 1
ATOM 1203 C CA . ASN A 1 156 ? 14.942 -4.795 6.417 1.00 86.06 156 ASN A CA 1
ATOM 1204 C C . ASN A 1 156 ? 15.119 -3.806 5.245 1.00 86.06 156 ASN A C 1
ATOM 1206 O O . ASN A 1 156 ? 15.102 -2.583 5.407 1.00 86.06 156 ASN A O 1
ATOM 1210 N N . ALA A 1 157 ? 15.355 -4.317 4.032 1.00 83.62 157 ALA A N 1
ATOM 1211 C CA . ALA A 1 157 ? 15.590 -3.459 2.868 1.00 83.62 157 ALA A CA 1
ATOM 1212 C C . ALA A 1 157 ? 14.392 -2.551 2.529 1.00 83.62 157 ALA A C 1
ATOM 1214 O O . ALA A 1 157 ? 14.610 -1.421 2.089 1.00 83.62 157 ALA A O 1
ATOM 1215 N N . LEU A 1 158 ? 13.158 -3.020 2.752 1.00 86.75 158 LEU A N 1
ATOM 1216 C CA . LEU A 1 158 ? 11.941 -2.233 2.538 1.00 86.75 158 LEU A CA 1
ATOM 1217 C C . LEU A 1 158 ? 11.844 -1.103 3.572 1.00 86.75 158 LEU A C 1
ATOM 1219 O O . LEU A 1 158 ? 11.614 0.048 3.203 1.00 86.75 158 LEU A O 1
ATOM 1223 N N . GLY A 1 159 ? 12.093 -1.410 4.848 1.00 85.94 159 GLY A N 1
ATOM 1224 C CA . GLY A 1 159 ? 12.097 -0.437 5.939 1.00 85.94 159 GLY A CA 1
ATOM 1225 C C . GLY A 1 159 ? 13.146 0.656 5.761 1.00 85.94 159 GLY A C 1
ATOM 1226 O O . GLY A 1 159 ? 12.800 1.837 5.762 1.00 85.94 159 GLY A O 1
ATOM 1227 N N . ARG A 1 160 ? 14.399 0.289 5.468 1.00 85.06 160 ARG A N 1
ATOM 1228 C CA . ARG A 1 160 ? 15.471 1.266 5.202 1.00 85.06 160 ARG A CA 1
ATOM 1229 C C . ARG A 1 160 ? 15.194 2.157 3.993 1.00 85.06 160 ARG A C 1
ATOM 1231 O O . ARG A 1 160 ? 15.544 3.334 4.004 1.00 85.06 160 ARG A O 1
ATOM 1238 N N . TYR A 1 161 ? 14.575 1.618 2.942 1.00 84.38 161 TYR A N 1
ATOM 1239 C CA . TYR A 1 161 ? 14.188 2.435 1.793 1.00 84.38 161 TYR A CA 1
ATOM 1240 C C . TYR A 1 161 ? 13.112 3.456 2.162 1.00 84.38 161 TYR A C 1
ATOM 1242 O O . TYR A 1 161 ? 13.233 4.616 1.774 1.00 84.38 161 TYR A O 1
ATOM 1250 N N . ARG A 1 162 ? 12.107 3.062 2.959 1.00 85.56 162 ARG A N 1
ATOM 1251 C CA . ARG A 1 162 ? 11.120 4.010 3.490 1.00 85.56 162 ARG A CA 1
ATOM 1252 C C . ARG A 1 162 ? 11.808 5.099 4.302 1.00 85.56 162 ARG A C 1
ATOM 1254 O O . ARG A 1 162 ? 11.610 6.272 4.020 1.00 85.56 162 ARG A O 1
ATOM 1261 N N . GLU A 1 163 ? 12.681 4.740 5.241 1.00 83.06 163 GLU A N 1
ATOM 1262 C CA . GLU A 1 163 ? 13.448 5.716 6.033 1.00 83.06 163 GLU A CA 1
ATOM 1263 C C . GLU A 1 163 ? 14.224 6.708 5.164 1.00 83.06 163 GLU A C 1
ATOM 1265 O O . GLU A 1 163 ? 14.175 7.914 5.408 1.00 83.06 163 GLU A O 1
ATOM 1270 N N . TRP A 1 164 ? 14.868 6.226 4.100 1.00 82.94 164 TRP A N 1
ATOM 1271 C CA . TRP A 1 164 ? 15.518 7.089 3.120 1.00 82.94 164 TRP A CA 1
ATOM 1272 C C . TRP A 1 164 ?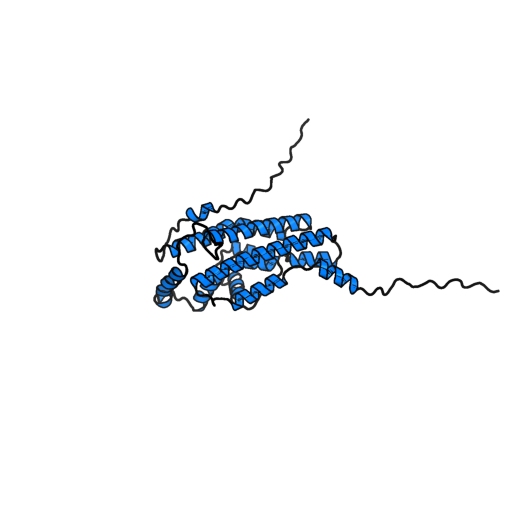 14.526 8.022 2.398 1.00 82.94 164 TRP A C 1
ATOM 1274 O O . TRP A 1 164 ? 14.819 9.209 2.258 1.00 82.94 164 TRP A O 1
ATOM 1284 N N . GLN A 1 165 ? 13.335 7.542 2.013 1.00 78.38 165 GLN A N 1
ATOM 1285 C CA . GLN A 1 165 ? 12.271 8.372 1.423 1.00 78.38 165 GLN A CA 1
ATOM 1286 C C . GLN A 1 165 ? 11.738 9.456 2.375 1.00 78.38 165 GLN A C 1
ATOM 1288 O O . GLN A 1 165 ? 11.202 10.461 1.908 1.00 78.38 165 GLN A O 1
ATOM 1293 N N . HIS A 1 166 ? 11.884 9.295 3.688 1.00 75.00 166 HIS A N 1
ATOM 1294 C CA . HIS A 1 166 ? 11.532 10.328 4.669 1.00 75.00 166 HIS A CA 1
ATOM 1295 C C . HIS A 1 166 ? 12.693 11.290 4.957 1.00 75.00 166 HIS A C 1
ATOM 1297 O O . HIS A 1 166 ? 12.479 12.412 5.404 1.00 75.00 166 HIS A O 1
ATOM 1303 N N . GLY A 1 167 ? 13.931 10.851 4.730 1.00 75.06 167 GLY A N 1
ATOM 1304 C CA . GLY A 1 167 ? 15.128 11.568 5.150 1.00 75.06 167 GLY A CA 1
ATOM 1305 C C . GLY A 1 167 ? 15.469 12.811 4.324 1.00 75.06 167 GLY A C 1
ATOM 1306 O O . GLY A 1 167 ? 14.870 13.132 3.297 1.00 75.06 167 GLY A O 1
ATOM 1307 N N . THR A 1 168 ? 16.530 13.497 4.749 1.00 72.00 168 THR A N 1
ATOM 1308 C CA . THR A 1 168 ? 17.097 14.672 4.059 1.00 72.00 168 THR A CA 1
ATOM 1309 C C . THR A 1 168 ? 17.600 14.369 2.645 1.00 72.00 168 THR A C 1
ATOM 1311 O O . THR A 1 168 ? 17.701 15.285 1.834 1.00 72.00 168 THR A O 1
ATOM 1314 N N . GLY A 1 169 ? 17.888 13.099 2.344 1.00 73.12 169 GLY A N 1
ATOM 1315 C CA . GLY A 1 169 ? 18.277 12.611 1.019 1.00 73.12 169 GLY A CA 1
ATOM 1316 C C . GLY A 1 169 ? 17.118 12.134 0.139 1.00 73.12 169 GLY A C 1
ATOM 1317 O O . GLY A 1 169 ? 17.379 11.527 -0.895 1.00 73.12 169 GLY A O 1
ATOM 1318 N N . SER A 1 170 ? 15.869 12.354 0.552 1.00 79.88 170 SER A N 1
ATOM 1319 C CA . SER A 1 170 ? 14.687 11.924 -0.193 1.00 79.88 170 SER A CA 1
ATOM 1320 C C . SER A 1 170 ? 14.496 12.700 -1.495 1.00 79.88 170 SER A C 1
ATOM 1322 O O . SER A 1 170 ? 14.593 13.927 -1.530 1.00 79.88 170 SER A O 1
ATOM 1324 N N . GLU A 1 171 ? 14.127 11.976 -2.549 1.00 81.56 171 GLU A N 1
ATOM 1325 C CA . GLU A 1 171 ? 13.734 12.534 -3.848 1.00 81.56 171 GLU A CA 1
ATOM 1326 C C . GLU A 1 171 ? 12.237 12.898 -3.913 1.00 81.56 171 GLU A C 1
ATOM 1328 O O . GLU A 1 171 ? 11.750 13.370 -4.942 1.00 81.56 171 GLU A O 1
ATOM 1333 N N . LEU A 1 172 ? 11.479 12.694 -2.826 1.00 84.44 172 LEU A N 1
ATOM 1334 C CA . LEU A 1 172 ? 10.058 13.030 -2.797 1.00 84.44 172 LEU A CA 1
ATOM 1335 C C . LEU A 1 172 ? 9.838 14.554 -2.817 1.00 84.44 172 LEU A C 1
ATOM 1337 O O . LEU A 1 172 ? 10.513 15.297 -2.086 1.00 84.44 172 LEU A O 1
ATOM 1341 N N . PRO A 1 173 ? 8.828 15.040 -3.570 1.00 89.44 173 PRO A N 1
ATOM 1342 C CA . PRO A 1 173 ? 8.401 16.428 -3.496 1.00 89.44 173 PRO A CA 1
ATOM 1343 C C . PRO A 1 173 ? 8.130 16.847 -2.050 1.00 89.44 173 PRO A C 1
ATOM 1345 O O . PRO A 1 173 ? 7.540 16.097 -1.272 1.00 89.44 173 PRO A O 1
ATOM 1348 N N . ARG A 1 174 ? 8.533 18.073 -1.697 1.00 90.00 174 ARG A N 1
ATOM 1349 C CA . ARG A 1 174 ? 8.366 18.623 -0.342 1.00 90.00 174 ARG A CA 1
ATOM 1350 C C . ARG A 1 174 ? 6.946 18.428 0.230 1.00 90.00 174 ARG A C 1
ATOM 1352 O O . ARG A 1 174 ? 6.876 17.911 1.340 1.00 90.00 174 ARG A O 1
ATOM 1359 N N . PRO A 1 175 ? 5.846 18.708 -0.501 1.00 89.88 175 PRO A N 1
ATOM 1360 C CA . PRO A 1 175 ? 4.498 18.509 0.037 1.00 89.88 175 PRO A CA 1
ATOM 1361 C C . PRO A 1 175 ? 4.196 17.059 0.433 1.00 89.88 175 PRO A C 1
ATOM 1363 O O . PRO A 1 175 ? 3.451 16.816 1.374 1.00 89.88 175 PRO A O 1
ATOM 1366 N N . HIS A 1 176 ? 4.780 16.079 -0.266 1.00 90.19 176 HIS A N 1
ATOM 1367 C CA . HIS A 1 176 ? 4.576 14.671 0.067 1.00 90.19 176 HIS A CA 1
ATOM 1368 C C . HIS A 1 176 ? 5.322 14.291 1.346 1.00 90.19 176 HIS A C 1
ATOM 1370 O O . HIS A 1 176 ? 4.797 13.524 2.144 1.00 90.19 176 HIS A O 1
ATOM 1376 N N . ARG A 1 177 ? 6.523 14.845 1.556 1.00 90.06 177 ARG A N 1
ATOM 1377 C CA . ARG A 1 177 ? 7.289 14.638 2.793 1.00 90.06 177 ARG A CA 1
ATOM 1378 C C . ARG A 1 177 ? 6.586 15.261 3.993 1.00 90.06 177 ARG A C 1
ATOM 1380 O O . ARG A 1 177 ? 6.396 14.577 4.986 1.00 90.06 177 ARG A O 1
ATOM 1387 N N . GLU A 1 178 ? 6.117 16.499 3.855 1.00 90.62 178 GLU A N 1
ATOM 1388 C CA . GLU A 1 178 ? 5.370 17.198 4.910 1.00 90.62 178 GLU A CA 1
ATOM 1389 C C . GLU A 1 178 ? 4.064 16.465 5.267 1.00 90.62 178 GLU A C 1
ATOM 1391 O O . GLU A 1 178 ? 3.738 16.303 6.441 1.00 90.62 178 GLU A O 1
ATOM 1396 N N . TYR A 1 179 ? 3.329 15.959 4.268 1.00 91.62 179 TYR A N 1
ATOM 1397 C CA . TYR A 1 179 ? 2.134 15.143 4.516 1.00 91.62 179 TYR A CA 1
ATOM 1398 C C . TYR A 1 179 ? 2.459 13.857 5.285 1.00 91.62 179 TYR A C 1
ATOM 1400 O O . TYR A 1 179 ? 1.752 13.464 6.213 1.00 91.62 179 TYR A O 1
ATOM 1408 N N . LEU A 1 180 ? 3.544 13.200 4.893 1.00 90.31 180 LEU A N 1
ATOM 1409 C CA . LEU A 1 180 ? 3.988 11.948 5.475 1.00 90.31 180 LEU A CA 1
ATOM 1410 C C . LEU A 1 180 ? 4.449 12.126 6.924 1.00 90.31 180 LEU A C 1
ATOM 1412 O O . LEU A 1 180 ? 4.045 11.347 7.781 1.00 90.31 180 LEU A O 1
ATOM 1416 N N . GLU A 1 181 ? 5.212 13.181 7.209 1.00 90.69 181 GLU A N 1
ATOM 1417 C CA . GLU A 1 181 ? 5.564 13.607 8.570 1.00 90.69 181 GLU A CA 1
ATOM 1418 C C . GLU A 1 181 ? 4.300 13.839 9.412 1.00 90.69 181 GLU A C 1
ATOM 1420 O O . GLU A 1 181 ? 4.148 13.235 10.472 1.00 90.69 181 GLU A O 1
ATOM 1425 N N . SER A 1 182 ? 3.322 14.587 8.886 1.00 92.31 182 SER A N 1
ATOM 1426 C CA . SER A 1 182 ? 2.046 14.824 9.576 1.00 92.31 182 SER A CA 1
ATOM 1427 C C . SER A 1 182 ? 1.263 13.538 9.879 1.00 92.31 182 SER A C 1
ATOM 1429 O O . SER A 1 182 ? 0.568 13.470 10.897 1.00 92.31 182 SER A O 1
ATOM 1431 N N . CYS A 1 183 ? 1.334 12.525 9.011 1.00 92.06 183 CYS A N 1
ATOM 1432 C CA . CYS A 1 183 ? 0.712 11.227 9.275 1.00 92.06 183 CYS A CA 1
ATOM 1433 C C . CYS A 1 183 ? 1.413 10.501 10.426 1.00 92.06 183 CYS A C 1
ATOM 1435 O O . CYS A 1 183 ? 0.742 9.946 11.294 1.00 92.06 183 CYS A O 1
ATOM 1437 N N . LEU A 1 184 ? 2.749 10.511 10.436 1.00 89.81 184 LEU A N 1
ATOM 1438 C CA . LEU A 1 184 ? 3.564 9.826 11.442 1.00 89.81 184 LEU A CA 1
ATOM 1439 C C . LEU A 1 184 ? 3.453 10.468 12.833 1.00 89.81 184 LEU A C 1
ATOM 1441 O O . LEU A 1 184 ? 3.546 9.758 13.833 1.00 89.81 184 LEU A O 1
ATOM 1445 N N . ASP A 1 185 ? 3.177 11.771 12.901 1.00 92.12 185 ASP A N 1
ATOM 1446 C CA . ASP A 1 185 ? 2.907 12.487 14.156 1.00 92.12 185 ASP A CA 1
ATOM 1447 C C . ASP A 1 185 ? 1.531 12.153 14.762 1.00 92.12 185 ASP A C 1
ATOM 1449 O O . ASP A 1 185 ? 1.277 12.394 15.947 1.00 92.12 185 ASP A O 1
ATOM 1453 N N . SER A 1 186 ? 0.621 11.586 13.965 1.00 92.81 186 SER A N 1
ATOM 1454 C CA . SER A 1 186 ? -0.712 11.192 14.422 1.00 92.81 186 SER A CA 1
ATOM 1455 C C . SER A 1 186 ? -0.679 9.823 15.115 1.00 92.81 186 SER A C 1
ATOM 1457 O O . SER A 1 186 ? 0.067 8.937 14.698 1.00 92.81 186 SER A O 1
ATOM 1459 N N . PRO A 1 187 ? -1.500 9.575 16.152 1.00 93.88 187 PRO A N 1
ATOM 1460 C CA . PRO A 1 187 ? -1.592 8.248 16.754 1.00 93.88 187 PRO A CA 1
ATOM 1461 C C . PRO A 1 187 ? -2.146 7.228 15.749 1.00 93.88 187 PRO A C 1
ATOM 1463 O O . PRO A 1 187 ? -3.093 7.512 15.014 1.00 93.88 187 PRO A O 1
ATOM 1466 N N . SER A 1 188 ? -1.588 6.016 15.753 1.00 94.81 188 SER A N 1
ATOM 1467 C CA . SER A 1 188 ? -2.090 4.926 14.912 1.00 94.81 188 SER A CA 1
ATOM 1468 C C . SER A 1 188 ? -3.510 4.519 15.310 1.00 94.81 188 SER A C 1
ATOM 1470 O O . SER A 1 188 ? -3.888 4.590 16.486 1.00 94.81 188 SER A O 1
ATOM 1472 N N . MET A 1 189 ? -4.290 4.018 14.347 1.00 92.62 189 MET A N 1
ATOM 1473 C CA . MET A 1 189 ? -5.623 3.473 14.617 1.00 92.62 189 MET A CA 1
ATOM 1474 C C . MET A 1 189 ? -5.526 2.343 15.643 1.00 92.62 189 MET A C 1
ATOM 1476 O O . MET A 1 189 ? -6.264 2.340 16.622 1.00 92.62 189 MET A O 1
ATOM 1480 N N . ARG A 1 190 ? -4.544 1.441 15.499 1.00 91.50 190 ARG A N 1
ATOM 1481 C CA . ARG A 1 190 ? -4.294 0.362 16.470 1.00 91.50 190 ARG A CA 1
ATOM 1482 C C . ARG A 1 190 ? -4.110 0.901 17.894 1.00 91.50 190 ARG A C 1
ATOM 1484 O O . ARG A 1 190 ? -4.780 0.419 18.805 1.00 91.50 190 ARG A O 1
ATOM 1491 N N . SER A 1 191 ? -3.284 1.935 18.078 1.00 90.75 191 SER A N 1
ATOM 1492 C CA . SER A 1 191 ? -3.060 2.558 19.391 1.00 90.75 191 SER A CA 1
ATOM 1493 C C . SER A 1 191 ? -4.333 3.196 19.960 1.00 90.75 191 SER A C 1
ATOM 1495 O O . SER A 1 191 ? -4.648 3.022 21.142 1.00 90.75 191 SER A O 1
ATOM 1497 N N . LEU A 1 192 ? -5.102 3.902 19.121 1.00 87.50 192 LEU A N 1
ATOM 1498 C CA . LEU A 1 192 ? -6.376 4.510 19.517 1.00 87.50 192 LEU A CA 1
ATOM 1499 C C . LEU A 1 192 ? -7.388 3.455 19.977 1.00 87.50 192 LEU A C 1
ATOM 1501 O O . LEU A 1 192 ? -8.012 3.617 21.030 1.00 87.50 192 LEU A O 1
ATOM 1505 N N . VAL A 1 193 ? -7.518 2.362 19.222 1.00 85.00 193 VAL A N 1
ATOM 1506 C CA . VAL A 1 193 ? -8.444 1.274 19.542 1.00 85.00 193 VAL A CA 1
ATOM 1507 C C . VAL A 1 193 ? -8.038 0.562 20.831 1.00 85.00 193 VAL A C 1
ATOM 1509 O O . VAL A 1 193 ? -8.868 0.423 21.730 1.00 85.00 193 VAL A O 1
ATOM 1512 N N . GLN A 1 194 ? -6.765 0.184 20.979 1.00 85.44 194 GLN A N 1
ATOM 1513 C CA . GLN A 1 194 ? -6.259 -0.481 22.187 1.00 85.44 194 GLN A CA 1
ATOM 1514 C C . GLN A 1 194 ? -6.501 0.356 23.452 1.00 85.44 194 GLN A C 1
ATOM 1516 O O . GLN A 1 194 ? -6.973 -0.163 24.466 1.00 85.44 194 GLN A O 1
ATOM 1521 N N . ARG A 1 195 ? -6.277 1.676 23.386 1.00 84.62 195 ARG A N 1
ATOM 1522 C CA . ARG A 1 195 ? -6.554 2.588 24.507 1.00 84.62 195 ARG A CA 1
ATOM 1523 C C . ARG A 1 195 ? -8.039 2.617 24.885 1.00 84.62 195 ARG A C 1
ATOM 1525 O O . ARG A 1 195 ? -8.372 2.672 26.069 1.00 84.62 195 ARG A O 1
ATOM 1532 N N . ALA A 1 196 ? -8.937 2.588 23.901 1.00 79.81 196 ALA A N 1
ATOM 1533 C CA . ALA A 1 196 ? -10.379 2.568 24.147 1.00 79.81 196 ALA A CA 1
ATOM 1534 C C . ALA A 1 196 ? -10.851 1.242 24.776 1.00 79.81 196 ALA A C 1
ATOM 1536 O O . ALA A 1 196 ? -11.739 1.256 25.635 1.00 79.81 196 ALA A O 1
ATOM 1537 N N . VAL A 1 197 ? -10.233 0.118 24.390 1.00 79.31 197 VAL A N 1
ATOM 1538 C CA . VAL A 1 197 ? -10.510 -1.220 24.942 1.00 79.31 197 VAL A CA 1
ATOM 1539 C C . VAL A 1 197 ? -10.056 -1.333 26.396 1.00 79.31 197 VAL A C 1
ATOM 1541 O O . VAL A 1 197 ? -10.851 -1.754 27.240 1.00 79.31 197 VAL A O 1
ATOM 1544 N N . GLY A 1 198 ? -8.824 -0.909 26.703 1.00 75.69 198 GLY A N 1
ATOM 1545 C CA . GLY A 1 198 ? -8.264 -0.959 28.060 1.00 75.69 198 GLY A CA 1
ATOM 1546 C C . GLY A 1 198 ? -9.025 -0.087 29.062 1.00 75.69 198 GLY A C 1
ATOM 1547 O O . GLY A 1 198 ? -9.153 -0.441 30.226 1.00 75.69 198 GLY A O 1
ATOM 1548 N N . ALA A 1 199 ? -9.621 1.014 28.601 1.00 76.56 199 ALA A N 1
ATOM 1549 C CA . ALA A 1 199 ? -10.506 1.843 29.420 1.00 76.56 199 ALA A CA 1
ATOM 1550 C C . ALA A 1 199 ? -11.949 1.298 29.532 1.00 76.56 199 ALA A C 1
ATOM 1552 O O . ALA A 1 199 ? -12.809 1.976 30.091 1.00 76.56 199 ALA A O 1
ATOM 1553 N N . HIS A 1 200 ? -12.238 0.127 28.948 1.00 75.81 200 HIS A N 1
ATOM 1554 C CA . HIS A 1 200 ? -13.558 -0.517 28.902 1.00 75.81 200 HIS A CA 1
ATOM 1555 C C . HIS A 1 200 ? -14.701 0.388 28.405 1.00 75.81 200 HIS A C 1
ATOM 1557 O O . HIS A 1 200 ? -15.858 0.212 28.781 1.00 75.81 200 HIS A O 1
ATOM 1563 N N . LYS A 1 201 ? -14.392 1.343 27.518 1.00 81.69 201 LYS A N 1
ATOM 1564 C CA . LYS A 1 201 ? -15.365 2.334 27.024 1.00 81.69 201 LYS A CA 1
ATOM 1565 C C . LYS A 1 201 ? -16.319 1.787 25.965 1.00 81.69 201 LYS A C 1
ATOM 1567 O O . LYS A 1 201 ? -17.346 2.402 25.704 1.00 81.69 201 LYS A O 1
ATOM 1572 N N . LEU A 1 202 ? -15.955 0.677 25.325 1.00 87.00 202 LEU A N 1
ATOM 1573 C CA . LEU A 1 202 ? -16.644 0.158 24.147 1.00 87.00 202 LEU A CA 1
ATOM 1574 C C . LEU A 1 202 ? -17.542 -1.029 24.495 1.00 87.00 202 LEU A C 1
ATOM 1576 O O . LEU A 1 202 ? -17.170 -1.920 25.268 1.00 87.00 202 LEU A O 1
ATOM 1580 N N . THR A 1 203 ? -18.717 -1.086 23.879 1.00 90.88 203 THR A N 1
ATOM 1581 C CA . THR A 1 203 ? -19.587 -2.267 23.922 1.00 90.88 203 THR A CA 1
ATOM 1582 C C . THR A 1 203 ? -18.975 -3.429 23.130 1.00 90.88 203 THR A C 1
ATOM 1584 O O . THR A 1 203 ? -18.124 -3.238 22.261 1.00 90.88 203 THR A O 1
ATOM 1587 N N . VAL A 1 204 ? -19.414 -4.664 23.400 1.00 90.00 204 VAL A N 1
ATOM 1588 C CA . VAL A 1 204 ? -18.960 -5.854 22.648 1.00 90.00 204 VAL A CA 1
ATOM 1589 C C . VAL A 1 204 ? -19.267 -5.720 21.152 1.00 90.00 204 VAL A C 1
ATOM 1591 O O . VAL A 1 204 ? -18.442 -6.079 20.316 1.00 90.00 204 VAL A O 1
ATOM 1594 N N . GLN A 1 205 ? -20.426 -5.153 20.807 1.00 92.69 205 GLN A N 1
ATOM 1595 C CA . GLN A 1 205 ? -20.824 -4.936 19.417 1.00 92.69 205 GLN A CA 1
ATOM 1596 C C . GLN A 1 205 ? -19.934 -3.900 18.717 1.00 92.69 205 GLN A C 1
ATOM 1598 O O . GLN A 1 205 ? -19.554 -4.098 17.564 1.00 92.69 205 GLN A O 1
ATOM 1603 N N . GLU A 1 206 ? -19.585 -2.804 19.395 1.00 93.00 206 GLU A N 1
ATOM 1604 C CA . GLU A 1 206 ? -18.659 -1.796 18.867 1.00 93.00 206 GLU A CA 1
ATOM 1605 C C . GLU A 1 206 ? -17.262 -2.372 18.640 1.00 93.00 206 GLU A C 1
ATOM 1607 O O . GLU A 1 206 ? -16.689 -2.152 17.574 1.00 93.00 206 GLU A O 1
ATOM 1612 N N . LEU A 1 207 ? -16.757 -3.164 19.592 1.00 91.56 207 LEU A N 1
ATOM 1613 C CA . LEU A 1 207 ? -15.476 -3.859 19.456 1.00 91.56 207 LEU A CA 1
ATOM 1614 C C . LEU A 1 207 ? -15.465 -4.798 18.253 1.00 91.56 207 LEU A C 1
ATOM 1616 O O . LEU A 1 207 ? -14.565 -4.705 17.427 1.00 91.56 207 LEU A O 1
ATOM 1620 N N . ALA A 1 208 ? -16.484 -5.650 18.117 1.00 92.38 208 ALA A N 1
ATOM 1621 C CA . ALA A 1 208 ? -16.572 -6.602 17.014 1.00 92.38 208 ALA A CA 1
ATOM 1622 C C . ALA A 1 208 ? -16.595 -5.903 15.644 1.00 92.38 208 ALA A C 1
ATOM 1624 O O . ALA A 1 208 ? -15.930 -6.339 14.707 1.00 92.38 208 ALA A O 1
ATOM 1625 N N . ARG A 1 209 ? -17.334 -4.790 15.520 1.00 95.00 209 ARG A N 1
ATOM 1626 C CA . ARG A 1 209 ? -17.399 -4.007 14.275 1.00 95.00 209 ARG A CA 1
ATOM 1627 C C . ARG A 1 209 ? -16.064 -3.355 13.931 1.00 95.00 209 ARG A C 1
ATOM 1629 O O . ARG A 1 209 ? -15.686 -3.337 12.763 1.00 95.00 209 ARG A O 1
ATOM 1636 N N . LEU A 1 210 ? -15.385 -2.806 14.932 1.00 94.12 210 LEU A N 1
ATOM 1637 C CA . LEU A 1 210 ? -14.103 -2.132 14.763 1.00 94.12 210 LEU A CA 1
ATOM 1638 C C . LEU A 1 210 ? -12.985 -3.125 14.431 1.00 94.12 210 LEU A C 1
ATOM 1640 O O . LEU A 1 210 ? -12.236 -2.898 13.486 1.00 94.12 210 LEU A O 1
ATOM 1644 N N . GLU A 1 211 ? -12.934 -4.252 15.143 1.00 94.94 211 GLU A N 1
ATOM 1645 C CA . GLU A 1 211 ? -12.017 -5.362 14.873 1.00 94.94 211 GLU A CA 1
ATOM 1646 C C . GLU A 1 211 ? -12.204 -5.903 13.450 1.00 94.94 211 GLU A C 1
ATOM 1648 O O . GLU A 1 211 ? -11.228 -6.034 12.713 1.00 94.94 211 GLU A O 1
ATOM 1653 N N . LEU A 1 212 ? -13.451 -6.149 13.031 1.00 96.25 212 LEU A N 1
ATOM 1654 C CA . LEU A 1 212 ? -13.753 -6.620 11.679 1.00 96.25 212 LEU A CA 1
ATOM 1655 C C . LEU A 1 212 ? -13.298 -5.619 10.610 1.00 96.25 212 LEU A C 1
ATOM 1657 O O . LEU A 1 212 ? -12.636 -6.019 9.655 1.00 96.25 212 LEU A O 1
ATOM 1661 N N . ALA A 1 213 ? -13.628 -4.333 10.764 1.00 96.50 213 ALA A N 1
ATOM 1662 C CA . ALA A 1 213 ? -13.259 -3.304 9.790 1.00 96.50 213 ALA A CA 1
ATOM 1663 C C . ALA A 1 213 ? -11.733 -3.125 9.694 1.00 96.50 213 ALA A C 1
ATOM 1665 O O . ALA A 1 213 ? -11.182 -3.102 8.598 1.00 96.50 213 ALA A O 1
ATOM 1666 N N . HIS A 1 214 ? -11.037 -3.067 10.834 1.00 96.62 214 HIS A N 1
ATOM 1667 C CA . HIS A 1 214 ? -9.575 -2.947 10.883 1.00 96.62 214 HIS A CA 1
ATOM 1668 C C . HIS A 1 214 ? -8.884 -4.149 10.235 1.00 96.62 214 HIS A C 1
ATOM 1670 O O . HIS A 1 214 ? -8.003 -3.985 9.392 1.00 96.62 214 HIS A O 1
ATOM 1676 N N . ASN A 1 215 ? -9.308 -5.364 10.590 1.00 97.19 215 ASN A N 1
ATOM 1677 C CA . ASN A 1 215 ? -8.719 -6.588 10.055 1.00 97.19 215 ASN A CA 1
ATOM 1678 C C . ASN A 1 215 ? -9.018 -6.769 8.556 1.00 97.19 215 ASN A C 1
ATOM 1680 O O . ASN A 1 215 ? -8.150 -7.253 7.834 1.00 97.19 215 ASN A O 1
ATOM 1684 N N . SER A 1 216 ? -10.183 -6.318 8.075 1.00 97.88 216 SER A N 1
ATOM 1685 C CA . SER A 1 216 ? -10.511 -6.310 6.637 1.00 97.88 216 SER A CA 1
ATOM 1686 C C . SER A 1 216 ? -9.585 -5.369 5.858 1.00 97.88 216 SER A C 1
ATOM 1688 O O . SER A 1 216 ? -9.072 -5.742 4.802 1.00 97.88 216 SER A O 1
ATOM 1690 N N . CYS A 1 217 ? -9.266 -4.192 6.411 1.00 97.81 217 CYS A N 1
ATOM 1691 C CA . CYS A 1 217 ? -8.256 -3.310 5.826 1.00 97.81 217 CYS A CA 1
ATOM 1692 C C . CYS A 1 217 ? -6.869 -3.957 5.777 1.00 97.81 217 CYS A C 1
ATOM 1694 O O . CYS A 1 217 ? -6.214 -3.876 4.741 1.00 97.81 217 CYS A O 1
ATOM 1696 N N . ILE A 1 218 ? -6.423 -4.617 6.854 1.00 97.69 218 ILE A N 1
ATOM 1697 C CA . ILE A 1 218 ? -5.141 -5.344 6.860 1.00 97.69 218 ILE A CA 1
ATOM 1698 C C . ILE A 1 218 ? -5.121 -6.412 5.764 1.00 97.69 218 ILE A C 1
ATOM 1700 O O . ILE A 1 218 ? -4.147 -6.505 5.019 1.00 97.69 218 ILE A O 1
ATOM 1704 N N . ASP A 1 219 ? -6.200 -7.185 5.623 1.00 98.06 219 ASP A N 1
ATOM 1705 C CA . ASP A 1 219 ? -6.326 -8.193 4.568 1.00 98.06 219 ASP A CA 1
ATOM 1706 C C . ASP A 1 219 ? -6.229 -7.564 3.167 1.00 98.06 219 ASP A C 1
ATOM 1708 O O . ASP A 1 219 ? -5.581 -8.121 2.276 1.00 98.06 219 ASP A O 1
ATOM 1712 N N . MET A 1 220 ? -6.805 -6.375 2.967 1.00 97.75 220 MET A N 1
ATOM 1713 C CA . MET A 1 220 ? -6.706 -5.647 1.701 1.00 97.75 220 MET A CA 1
ATOM 1714 C C . MET A 1 220 ? -5.305 -5.061 1.448 1.00 97.75 220 MET A C 1
ATOM 1716 O O . MET A 1 220 ? -4.796 -5.164 0.330 1.00 97.75 220 MET A O 1
ATOM 1720 N N . VAL A 1 221 ? -4.633 -4.521 2.472 1.00 97.38 221 VAL A N 1
ATOM 1721 C CA . VAL A 1 221 ? -3.227 -4.077 2.386 1.00 97.38 221 VAL A CA 1
ATOM 1722 C C . VAL A 1 221 ? -2.313 -5.244 2.033 1.00 97.38 221 VAL A C 1
ATOM 1724 O O . VAL A 1 221 ? -1.486 -5.129 1.131 1.00 97.38 221 VAL A O 1
ATOM 1727 N N . LEU A 1 222 ? -2.496 -6.397 2.682 1.00 97.25 222 LEU A N 1
ATOM 1728 C CA . LEU A 1 222 ? -1.746 -7.610 2.370 1.00 97.25 222 LEU A CA 1
ATOM 1729 C C . LEU A 1 222 ? -1.952 -8.033 0.915 1.00 97.25 222 LEU A C 1
ATOM 1731 O O . LEU A 1 222 ? -0.992 -8.428 0.255 1.00 97.25 222 LEU A O 1
ATOM 1735 N N . ARG A 1 223 ? -3.174 -7.938 0.375 1.00 96.19 223 ARG A N 1
ATOM 1736 C CA . ARG A 1 223 ? -3.420 -8.199 -1.054 1.00 96.19 223 ARG A CA 1
ATOM 1737 C C . ARG A 1 223 ? -2.650 -7.226 -1.941 1.00 96.19 223 ARG A C 1
ATOM 1739 O O . ARG A 1 223 ? -1.992 -7.682 -2.874 1.00 96.19 223 ARG A O 1
ATOM 1746 N N . LEU A 1 224 ? -2.676 -5.927 -1.636 1.00 95.56 224 LEU A N 1
ATOM 1747 C CA . LEU A 1 224 ? -1.921 -4.916 -2.381 1.00 95.56 224 LEU A CA 1
ATOM 1748 C C . LEU A 1 224 ? -0.415 -5.200 -2.357 1.00 95.56 224 LEU A C 1
ATOM 1750 O O . LEU A 1 224 ? 0.215 -5.227 -3.414 1.00 95.56 224 LEU A O 1
ATOM 1754 N N . PHE A 1 225 ? 0.165 -5.463 -1.186 1.00 95.44 225 PHE A N 1
ATOM 1755 C CA . PHE A 1 225 ? 1.606 -5.707 -1.080 1.00 95.44 225 PHE A CA 1
ATOM 1756 C C . PHE A 1 225 ? 2.000 -7.024 -1.757 1.00 95.44 225 PHE A C 1
ATOM 1758 O O . PHE A 1 225 ? 3.028 -7.079 -2.427 1.00 95.44 225 PHE A O 1
ATOM 1765 N N . ASN A 1 226 ? 1.138 -8.048 -1.701 1.00 95.12 226 ASN A N 1
ATOM 1766 C CA . ASN A 1 226 ? 1.316 -9.270 -2.489 1.00 95.12 226 ASN A CA 1
ATOM 1767 C C . ASN A 1 226 ? 1.360 -8.985 -4.001 1.00 95.12 226 ASN A C 1
ATOM 1769 O O . ASN A 1 226 ? 2.157 -9.586 -4.714 1.00 95.12 226 ASN A O 1
ATOM 1773 N N . ARG A 1 227 ? 0.533 -8.065 -4.517 1.00 93.69 227 ARG A N 1
ATOM 1774 C CA . ARG A 1 227 ? 0.612 -7.681 -5.938 1.00 93.69 227 ARG A CA 1
ATOM 1775 C C . ARG A 1 227 ? 1.921 -6.953 -6.256 1.00 93.69 227 ARG A C 1
ATOM 1777 O O . ARG A 1 227 ? 2.543 -7.233 -7.276 1.00 93.69 227 ARG A O 1
ATOM 1784 N N . ARG A 1 228 ? 2.380 -6.055 -5.378 1.00 94.19 228 ARG A N 1
ATOM 1785 C CA . ARG A 1 228 ? 3.660 -5.345 -5.559 1.00 94.19 228 ARG A CA 1
ATOM 1786 C C . ARG A 1 228 ? 4.854 -6.304 -5.569 1.00 94.19 228 ARG A C 1
ATOM 1788 O O . ARG A 1 228 ? 5.712 -6.202 -6.442 1.00 94.19 228 ARG A O 1
ATOM 1795 N N . ILE A 1 229 ? 4.900 -7.283 -4.662 1.00 94.38 229 ILE A N 1
ATOM 1796 C CA . ILE A 1 229 ? 5.995 -8.267 -4.660 1.00 94.38 229 ILE A CA 1
ATOM 1797 C C . ILE A 1 229 ? 5.937 -9.196 -5.881 1.00 94.38 229 ILE A C 1
ATOM 1799 O O . ILE A 1 229 ? 6.976 -9.582 -6.406 1.00 94.38 229 ILE A O 1
ATOM 1803 N N . GLU A 1 230 ? 4.754 -9.523 -6.401 1.00 93.31 230 GLU A N 1
ATOM 1804 C CA . GLU A 1 230 ? 4.634 -10.279 -7.654 1.00 93.31 230 GLU A CA 1
ATOM 1805 C C . GLU A 1 230 ? 5.119 -9.491 -8.870 1.00 93.31 230 GLU A C 1
ATOM 1807 O O . GLU A 1 230 ? 5.769 -10.069 -9.743 1.00 93.31 230 GLU A O 1
ATOM 1812 N N . LEU A 1 231 ? 4.869 -8.178 -8.921 1.00 92.38 231 LEU A N 1
ATOM 1813 C CA . LEU A 1 231 ? 5.464 -7.302 -9.931 1.00 92.38 231 LEU A CA 1
ATOM 1814 C C . LEU A 1 231 ? 6.992 -7.389 -9.87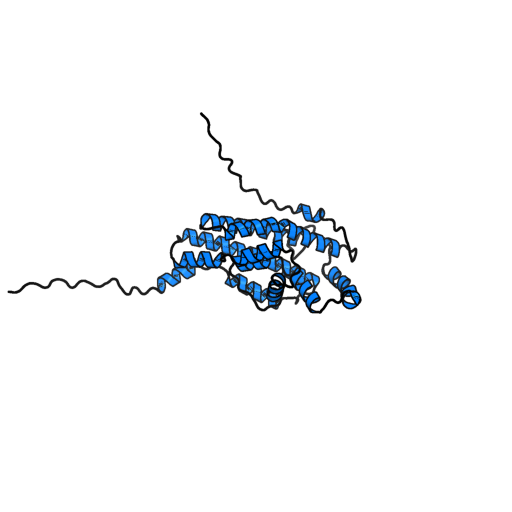7 1.00 92.38 231 LEU A C 1
ATOM 1816 O O . LEU A 1 231 ? 7.636 -7.640 -10.896 1.00 92.38 231 LEU A O 1
ATOM 1820 N N . VAL A 1 232 ? 7.566 -7.259 -8.678 1.00 90.81 232 VAL A N 1
ATOM 1821 C CA . VAL A 1 232 ? 9.011 -7.392 -8.460 1.00 90.81 232 VAL A CA 1
ATOM 1822 C C . VAL A 1 232 ? 9.507 -8.759 -8.927 1.00 90.81 232 VAL A C 1
ATOM 1824 O O . VAL A 1 232 ? 10.468 -8.828 -9.688 1.00 90.81 232 VAL A O 1
ATOM 1827 N N . ARG A 1 233 ? 8.852 -9.855 -8.537 1.00 90.00 233 ARG A N 1
ATOM 1828 C CA . ARG A 1 233 ? 9.259 -11.210 -8.941 1.00 90.00 233 ARG A CA 1
ATOM 1829 C C . ARG A 1 233 ? 9.197 -11.404 -10.454 1.00 90.00 233 ARG A C 1
ATOM 1831 O O . ARG A 1 233 ? 10.137 -11.925 -11.045 1.00 90.00 233 ARG A O 1
ATOM 1838 N N . THR A 1 234 ? 8.161 -10.875 -11.100 1.00 88.75 234 THR A N 1
ATOM 1839 C CA . THR A 1 234 ? 8.011 -10.925 -12.563 1.00 88.75 234 THR A CA 1
ATOM 1840 C C . THR A 1 234 ? 9.085 -10.102 -13.282 1.00 88.75 234 THR A C 1
ATOM 1842 O O . THR A 1 234 ? 9.489 -10.442 -14.392 1.00 88.75 234 THR A O 1
ATOM 1845 N N . MET A 1 235 ? 9.560 -9.014 -12.674 1.00 85.62 235 MET A N 1
ATOM 1846 C CA . MET A 1 235 ? 10.579 -8.135 -13.254 1.00 85.62 235 MET A CA 1
ATOM 1847 C C . MET A 1 235 ? 12.017 -8.586 -12.967 1.00 85.62 235 MET A C 1
ATOM 1849 O O . MET A 1 235 ? 12.897 -8.380 -13.802 1.00 85.62 235 MET A O 1
ATOM 1853 N N . PHE A 1 236 ? 12.269 -9.178 -11.799 1.00 84.06 236 PHE A N 1
ATOM 1854 C CA . PHE A 1 236 ? 13.615 -9.376 -11.252 1.00 84.06 236 PHE A CA 1
ATOM 1855 C C . PHE A 1 236 ? 13.935 -10.823 -10.834 1.00 84.06 236 PHE A C 1
ATOM 1857 O O . PHE A 1 236 ? 15.090 -11.099 -10.508 1.00 84.06 236 PHE A O 1
ATOM 1864 N N . GLY A 1 237 ? 12.957 -11.734 -10.853 1.00 85.44 237 GLY A N 1
ATOM 1865 C CA . GLY A 1 237 ? 13.090 -13.147 -10.475 1.00 85.44 237 GLY A CA 1
ATOM 1866 C C . GLY A 1 237 ? 12.391 -13.517 -9.158 1.00 85.44 237 GLY A C 1
ATOM 1867 O O . GLY A 1 237 ? 12.222 -12.683 -8.269 1.00 85.44 237 GLY A O 1
ATOM 1868 N N . ASP A 1 238 ? 12.021 -14.794 -9.016 1.00 88.19 238 ASP A N 1
ATOM 1869 C CA . ASP A 1 238 ? 11.116 -15.307 -7.966 1.00 88.19 238 ASP A CA 1
ATOM 1870 C C . ASP A 1 238 ? 11.633 -15.191 -6.522 1.00 88.19 238 ASP A C 1
ATOM 1872 O O . ASP A 1 238 ? 10.845 -15.182 -5.568 1.00 88.19 238 ASP A O 1
ATOM 1876 N N . ASP A 1 239 ? 12.950 -15.117 -6.336 1.00 88.19 239 ASP A N 1
ATOM 1877 C CA . ASP A 1 239 ? 13.585 -14.986 -5.019 1.00 88.19 239 ASP A CA 1
ATOM 1878 C C . ASP A 1 239 ? 13.729 -13.521 -4.571 1.00 88.19 239 ASP A C 1
ATOM 1880 O O . ASP A 1 239 ? 14.086 -13.251 -3.423 1.00 88.19 239 ASP A O 1
ATOM 1884 N N . MET A 1 240 ? 13.449 -12.555 -5.452 1.00 85.25 240 MET A N 1
ATOM 1885 C CA . MET A 1 240 ? 13.699 -11.145 -5.170 1.00 85.25 240 MET A CA 1
ATOM 1886 C C . MET A 1 240 ? 12.809 -10.624 -4.033 1.00 85.25 240 MET A C 1
ATOM 1888 O O . MET A 1 240 ? 11.585 -10.736 -4.095 1.00 85.25 240 MET A O 1
ATOM 1892 N N . LEU A 1 241 ? 13.445 -10.019 -3.020 1.00 88.06 241 LEU A N 1
ATOM 1893 C CA . LEU A 1 241 ? 12.816 -9.430 -1.827 1.00 88.06 241 LEU A CA 1
ATOM 1894 C C . LEU A 1 241 ? 11.925 -10.399 -1.021 1.00 88.06 241 LEU A C 1
ATOM 1896 O O . LEU A 1 241 ? 11.021 -9.963 -0.309 1.00 88.06 241 LEU A O 1
ATOM 1900 N N . ARG A 1 242 ? 12.133 -11.720 -1.146 1.00 92.06 242 ARG A N 1
ATOM 1901 C CA . ARG A 1 242 ? 11.291 -12.724 -0.475 1.00 92.06 242 ARG A CA 1
ATOM 1902 C C . ARG A 1 242 ? 11.330 -12.581 1.045 1.00 92.06 242 ARG A C 1
ATOM 1904 O O . ARG A 1 242 ? 10.273 -12.554 1.663 1.00 92.06 242 ARG A O 1
ATOM 1911 N N . GLU A 1 243 ? 12.521 -12.515 1.628 1.00 93.44 243 GLU A N 1
ATOM 1912 C CA . GLU A 1 243 ? 12.693 -12.472 3.084 1.00 93.44 243 GLU A CA 1
ATOM 1913 C C . GLU A 1 243 ? 12.157 -11.163 3.666 1.00 93.44 243 GLU A C 1
ATOM 1915 O O . GLU A 1 243 ? 11.439 -11.173 4.664 1.00 93.44 243 GLU A O 1
ATOM 1920 N N . GLU A 1 244 ? 12.434 -10.037 3.005 1.00 92.12 244 GLU A N 1
ATOM 1921 C CA . GLU A 1 244 ? 11.944 -8.733 3.440 1.00 92.12 244 GLU A CA 1
ATOM 1922 C C . GLU A 1 244 ? 10.421 -8.631 3.350 1.00 92.12 244 GLU A C 1
ATOM 1924 O O . GLU A 1 244 ? 9.790 -8.063 4.241 1.00 92.12 244 GLU A O 1
ATOM 1929 N N . PHE A 1 245 ? 9.819 -9.219 2.312 1.00 93.81 245 PHE A N 1
ATOM 1930 C CA . PHE A 1 245 ? 8.369 -9.277 2.194 1.00 93.81 245 PHE A CA 1
ATOM 1931 C C . PHE A 1 245 ? 7.729 -10.185 3.251 1.00 93.81 245 PHE A C 1
ATOM 1933 O O . PHE A 1 245 ? 6.719 -9.800 3.833 1.00 93.81 245 PHE A O 1
ATOM 1940 N N . GLU A 1 246 ? 8.293 -11.364 3.538 1.00 95.38 246 GLU A N 1
ATOM 1941 C CA . GLU A 1 246 ? 7.751 -12.239 4.591 1.00 95.38 246 GLU A CA 1
ATOM 1942 C C . GLU A 1 246 ? 7.861 -11.601 5.981 1.00 95.38 246 GLU A C 1
ATOM 1944 O O . GLU A 1 246 ? 6.927 -11.721 6.772 1.00 95.38 246 GLU A O 1
ATOM 1949 N N . SER A 1 247 ? 8.950 -10.872 6.255 1.00 94.50 247 SER A N 1
ATOM 1950 C CA . SER A 1 247 ? 9.094 -10.062 7.472 1.00 94.50 247 SER A CA 1
ATOM 1951 C C . SER A 1 247 ? 7.955 -9.048 7.595 1.00 94.50 247 SER A C 1
ATOM 1953 O O . SER A 1 247 ? 7.232 -9.049 8.584 1.00 94.50 247 SER A O 1
ATOM 1955 N N . GLU A 1 248 ? 7.739 -8.222 6.570 1.00 93.31 248 GLU A N 1
ATOM 1956 C CA . GLU A 1 248 ? 6.697 -7.189 6.601 1.00 93.31 248 GLU A CA 1
ATOM 1957 C C . GLU A 1 248 ? 5.281 -7.788 6.652 1.00 93.31 248 GLU A C 1
ATOM 1959 O O . GLU A 1 248 ? 4.389 -7.278 7.337 1.00 93.31 248 GLU A O 1
ATOM 1964 N N . ARG A 1 249 ? 5.069 -8.911 5.957 1.00 95.50 249 ARG A N 1
ATOM 1965 C CA . ARG A 1 249 ? 3.825 -9.680 6.006 1.00 95.50 249 ARG A CA 1
ATOM 1966 C C . ARG A 1 249 ? 3.548 -10.200 7.416 1.00 95.50 249 ARG A C 1
ATOM 1968 O O . ARG A 1 249 ? 2.398 -10.134 7.848 1.00 95.50 249 ARG A O 1
ATOM 1975 N N . ALA A 1 250 ? 4.562 -10.702 8.121 1.00 95.88 250 ALA A N 1
ATOM 1976 C CA . ALA A 1 250 ? 4.425 -11.129 9.510 1.00 95.88 250 ALA A CA 1
ATOM 1977 C C . ALA A 1 250 ? 4.027 -9.946 10.406 1.00 95.88 250 ALA A C 1
ATOM 1979 O O . ALA A 1 250 ? 3.019 -10.035 11.106 1.00 95.88 250 ALA A O 1
ATOM 1980 N N . SER A 1 251 ? 4.709 -8.804 10.276 1.00 95.38 251 SER A N 1
ATOM 1981 C CA . SER A 1 251 ? 4.399 -7.585 11.033 1.00 95.38 251 SER A CA 1
ATOM 1982 C C . SER A 1 251 ? 2.961 -7.090 10.794 1.00 95.38 251 SER A C 1
ATOM 1984 O O . SER A 1 251 ? 2.265 -6.697 11.731 1.00 95.38 251 SER A O 1
ATOM 1986 N N . LEU A 1 252 ? 2.455 -7.168 9.557 1.00 95.25 252 LEU A N 1
ATOM 1987 C CA . LEU A 1 252 ? 1.055 -6.858 9.234 1.00 95.25 252 LEU A CA 1
ATOM 1988 C C . LEU A 1 252 ? 0.054 -7.854 9.841 1.00 95.25 252 LEU A C 1
ATOM 1990 O O . LEU A 1 252 ? -1.025 -7.455 10.282 1.00 95.25 252 LEU A O 1
ATOM 1994 N N . ILE A 1 253 ? 0.384 -9.148 9.866 1.00 96.00 253 ILE A N 1
ATOM 1995 C CA . ILE A 1 253 ? -0.457 -10.175 10.499 1.00 96.00 253 ILE A CA 1
ATOM 1996 C C . ILE A 1 253 ? -0.526 -9.951 12.015 1.00 96.00 253 ILE A C 1
ATOM 1998 O O . ILE A 1 253 ? -1.607 -10.069 12.596 1.00 96.00 253 ILE A O 1
ATOM 2002 N N . ASP A 1 254 ? 0.583 -9.565 12.640 1.00 94.62 254 ASP A N 1
ATOM 2003 C CA . ASP A 1 254 ? 0.645 -9.243 14.069 1.00 94.62 254 ASP A CA 1
ATOM 2004 C C . ASP A 1 254 ? -0.082 -7.929 14.405 1.00 94.62 254 ASP A C 1
ATOM 2006 O O . ASP A 1 254 ? -0.639 -7.765 15.498 1.00 94.62 254 ASP A O 1
ATOM 2010 N N . ALA A 1 255 ? -0.179 -7.018 13.432 1.00 94.75 255 ALA A N 1
ATOM 2011 C CA . ALA A 1 255 ? -0.967 -5.792 13.525 1.00 94.75 255 ALA A CA 1
ATOM 2012 C C . ALA A 1 255 ? -2.493 -6.014 13.470 1.00 94.75 255 ALA A C 1
ATOM 2014 O O . ALA A 1 255 ? -3.263 -5.066 13.698 1.00 94.75 255 ALA A O 1
ATOM 2015 N N . ARG A 1 256 ? -2.961 -7.253 13.254 1.00 95.44 256 ARG A N 1
ATOM 2016 C CA . ARG A 1 256 ? -4.380 -7.605 13.419 1.00 95.44 256 ARG A CA 1
ATOM 2017 C C . ARG A 1 256 ? -4.826 -7.401 14.859 1.00 95.44 256 ARG A C 1
ATOM 2019 O O . ARG A 1 256 ? -4.083 -7.650 15.808 1.00 95.44 256 ARG A O 1
ATOM 2026 N N . LEU A 1 257 ? -6.063 -6.955 15.014 1.00 92.19 257 LEU A N 1
ATOM 2027 C CA . LEU A 1 257 ? -6.702 -6.804 16.312 1.00 92.19 257 LEU A CA 1
ATOM 2028 C C . LEU A 1 257 ? -7.360 -8.121 16.734 1.00 92.19 257 LEU A C 1
ATOM 2030 O O . LEU A 1 257 ? -7.941 -8.816 15.898 1.00 92.19 257 LEU A O 1
ATOM 2034 N N . ARG A 1 258 ? -7.278 -8.437 18.031 1.00 90.75 258 ARG A N 1
ATOM 2035 C CA . ARG A 1 258 ? -7.939 -9.583 18.682 1.00 90.75 258 ARG A CA 1
ATOM 2036 C C . ARG A 1 258 ? -8.681 -9.119 19.942 1.00 90.75 258 ARG A C 1
ATOM 2038 O O . ARG A 1 258 ? -8.605 -9.746 20.997 1.00 90.75 258 ARG A O 1
ATOM 2045 N N . LEU A 1 259 ? -9.394 -7.997 19.837 1.00 83.88 259 LEU A N 1
ATOM 2046 C CA . LEU A 1 259 ? -9.936 -7.238 20.971 1.00 83.88 259 LEU A CA 1
ATOM 2047 C C . LEU A 1 259 ? -10.914 -8.052 21.816 1.00 83.88 259 LEU A C 1
ATOM 2049 O O . LEU A 1 259 ? -10.976 -7.880 23.031 1.00 83.88 259 LEU A O 1
ATOM 2053 N N . LEU A 1 260 ? -11.716 -8.913 21.183 1.00 83.25 260 LEU A N 1
ATOM 2054 C CA . LEU A 1 260 ? -12.665 -9.765 21.906 1.00 83.25 260 LEU A CA 1
ATOM 2055 C C . LEU A 1 260 ? -11.958 -10.819 22.767 1.00 83.25 260 LEU A C 1
ATOM 2057 O O . LEU A 1 260 ? -12.424 -11.115 23.869 1.00 83.25 260 LEU A O 1
ATOM 2061 N N . VAL A 1 261 ? -10.840 -11.360 22.276 1.00 83.56 261 VAL A N 1
ATOM 2062 C CA . VAL A 1 261 ? -9.999 -12.309 23.020 1.00 83.56 261 VAL A CA 1
ATOM 2063 C C . VAL A 1 261 ? -9.310 -11.580 24.170 1.00 83.56 261 VAL A C 1
ATOM 2065 O O . VAL A 1 261 ? -9.486 -11.970 25.320 1.00 83.56 261 VAL A O 1
ATOM 2068 N N . GLU A 1 262 ? -8.663 -10.450 23.878 1.00 80.31 262 GLU A N 1
ATOM 2069 C CA . GLU A 1 262 ? -7.967 -9.617 24.868 1.00 80.31 262 GLU A CA 1
ATOM 2070 C C . GLU A 1 262 ? -8.907 -9.142 25.989 1.00 80.31 262 GLU A C 1
ATOM 2072 O O . GLU A 1 262 ? -8.570 -9.203 27.170 1.00 80.31 262 GLU A O 1
ATOM 2077 N N . ARG A 1 263 ? -10.134 -8.718 25.651 1.00 77.81 263 ARG A N 1
ATOM 2078 C CA . ARG A 1 263 ? -11.135 -8.319 26.653 1.00 77.81 263 ARG A CA 1
ATOM 2079 C C . ARG A 1 263 ? -11.557 -9.488 27.539 1.00 77.81 263 ARG A C 1
ATOM 2081 O O . ARG A 1 263 ? -11.793 -9.283 28.726 1.00 77.81 263 ARG A O 1
ATOM 2088 N N . ARG A 1 264 ? -11.703 -10.692 26.979 1.00 79.62 264 ARG A N 1
ATOM 2089 C CA . ARG A 1 264 ? -12.054 -11.891 27.752 1.00 79.62 264 ARG A CA 1
ATOM 2090 C C . ARG A 1 264 ? -10.933 -12.258 28.724 1.00 79.62 264 ARG A C 1
ATOM 2092 O O . ARG A 1 264 ? -11.230 -12.560 29.874 1.00 79.62 264 ARG A O 1
ATOM 2099 N N . GLU A 1 265 ? -9.688 -12.219 28.266 1.00 78.75 265 GLU A N 1
ATOM 2100 C CA . GLU A 1 265 ? -8.507 -12.558 29.067 1.00 78.75 265 GLU A CA 1
ATOM 2101 C C . GLU A 1 265 ? -8.263 -11.525 30.181 1.00 78.75 265 GLU A C 1
ATOM 2103 O O . GLU A 1 265 ? -8.080 -11.898 31.340 1.00 78.75 265 GLU A O 1
ATOM 2108 N N . GLY A 1 266 ? -8.414 -10.229 29.888 1.00 69.44 266 GLY A N 1
ATOM 2109 C CA . GLY A 1 266 ? -8.303 -9.168 30.897 1.00 69.44 266 GLY A CA 1
ATOM 2110 C C . GLY A 1 266 ? -9.371 -9.233 32.000 1.00 69.44 266 GLY A C 1
ATOM 2111 O O . GLY A 1 266 ? -9.108 -8.845 33.137 1.00 69.44 266 GLY A O 1
ATOM 2112 N N . LEU A 1 267 ? -10.560 -9.776 31.702 1.00 64.81 267 LEU A N 1
ATOM 2113 C CA . LEU A 1 267 ? -11.595 -10.048 32.709 1.00 64.81 267 LEU A CA 1
ATOM 2114 C C . LEU A 1 267 ? -11.262 -11.256 33.599 1.00 64.81 267 LEU A C 1
ATOM 2116 O O . LEU A 1 267 ? -11.783 -11.347 34.707 1.00 64.81 267 LEU A O 1
ATOM 2120 N N . THR A 1 268 ? -10.434 -12.194 33.128 1.00 60.88 268 THR A N 1
ATOM 2121 C CA . THR A 1 268 ? -10.003 -13.361 33.918 1.00 60.88 268 THR A CA 1
ATOM 2122 C C . THR A 1 268 ? -8.783 -13.089 34.793 1.00 60.88 268 THR A C 1
ATOM 2124 O O . THR A 1 268 ? -8.593 -13.787 35.785 1.00 60.88 268 THR A O 1
ATOM 2127 N N . GLU A 1 269 ? -7.983 -12.075 34.465 1.00 58.81 269 GLU A N 1
ATOM 2128 C CA . GLU A 1 269 ? -6.772 -11.717 35.215 1.00 58.81 269 GLU A CA 1
ATOM 2129 C C . GLU A 1 269 ? -7.008 -10.711 36.348 1.00 58.81 269 GLU A C 1
ATOM 2131 O O . GLU A 1 269 ? -6.087 -10.448 37.115 1.00 58.81 269 GLU A O 1
ATOM 2136 N N . THR A 1 270 ? -8.220 -10.163 36.507 1.00 50.75 270 THR A N 1
ATOM 2137 C CA . THR A 1 270 ? -8.557 -9.355 37.689 1.00 50.75 270 THR A CA 1
ATOM 2138 C C . THR A 1 270 ? -8.940 -10.293 38.841 1.00 50.75 270 THR A C 1
ATOM 2140 O O . THR A 1 270 ? -10.017 -10.894 38.791 1.00 50.75 270 THR A O 1
ATOM 2143 N N . PRO A 1 271 ? -8.114 -10.454 39.895 1.00 44.09 271 PRO A N 1
ATOM 2144 C CA . PRO A 1 271 ? -8.519 -11.232 41.053 1.00 44.09 271 PRO A CA 1
ATOM 2145 C C . PRO A 1 271 ? -9.705 -10.520 41.703 1.00 44.09 271 PRO A C 1
ATOM 2147 O O . PRO A 1 271 ? -9.649 -9.319 41.969 1.00 44.09 271 PRO A O 1
ATOM 2150 N N . LEU A 1 272 ? -10.772 -11.261 41.994 1.00 50.25 272 LEU A N 1
ATOM 2151 C CA . LEU A 1 272 ? -11.838 -10.842 42.908 1.00 50.25 272 LEU A CA 1
ATOM 2152 C C . LEU A 1 272 ? -11.297 -10.787 44.353 1.00 50.25 272 LEU A C 1
ATOM 2154 O O . LEU A 1 272 ? -11.813 -11.446 45.249 1.00 50.25 272 LEU A O 1
ATOM 2158 N N . GLU A 1 273 ? -10.239 -10.020 44.603 1.00 48.12 273 GLU A N 1
ATOM 2159 C CA . GLU A 1 273 ? -9.799 -9.668 45.949 1.00 48.12 273 GLU A CA 1
ATOM 2160 C C . GLU A 1 273 ? -10.463 -8.342 46.322 1.00 48.12 273 GLU A C 1
ATOM 2162 O O . GLU A 1 273 ? -9.975 -7.271 45.972 1.00 48.12 273 GLU A O 1
ATOM 2167 N N . GLY A 1 274 ? -11.609 -8.391 47.013 1.00 51.41 274 GLY A N 1
ATOM 2168 C CA . GLY A 1 274 ? -12.079 -7.183 47.702 1.00 51.41 274 GLY A CA 1
ATOM 2169 C C . GLY A 1 274 ? -13.562 -6.995 47.991 1.00 51.41 274 GLY A C 1
ATOM 2170 O O . GLY A 1 274 ? -13.903 -5.928 48.490 1.00 51.41 274 GLY A O 1
ATOM 2171 N N . VAL A 1 275 ? -14.465 -7.950 47.733 1.00 48.03 275 VAL A N 1
ATOM 2172 C CA . VAL A 1 275 ? -15.884 -7.767 48.118 1.00 48.03 275 VAL A CA 1
ATOM 2173 C C . VAL A 1 275 ? -16.501 -9.042 48.681 1.00 48.03 275 VAL A C 1
ATOM 2175 O O . VAL A 1 275 ? -17.474 -9.542 48.145 1.00 48.03 275 VAL A O 1
ATOM 2178 N N . LEU A 1 276 ? -15.950 -9.561 49.779 1.00 46.84 276 LEU A N 1
ATOM 2179 C CA . LEU A 1 276 ? -16.711 -10.320 50.782 1.00 46.84 276 LEU A CA 1
ATOM 2180 C C . LEU A 1 276 ? -16.046 -10.130 52.158 1.00 46.84 276 LEU A C 1
ATOM 2182 O O . LEU A 1 276 ? -15.543 -11.073 52.759 1.00 46.84 276 LEU A O 1
ATOM 2186 N N . SER A 1 277 ? -16.043 -8.895 52.673 1.00 43.81 277 SER A N 1
ATOM 2187 C CA . SER A 1 277 ? -16.025 -8.709 54.128 1.00 43.81 277 SER A CA 1
ATOM 2188 C C . SER A 1 277 ? -17.450 -8.965 54.607 1.00 43.81 277 SER A C 1
ATOM 2190 O O . SER A 1 277 ? -18.320 -8.095 54.540 1.00 43.81 277 SER A O 1
ATOM 2192 N N . VAL A 1 278 ? -17.714 -10.221 54.957 1.00 49.56 278 VAL A N 1
ATOM 2193 C CA . VAL A 1 278 ? -18.912 -10.618 55.690 1.00 49.56 278 VAL A CA 1
ATOM 2194 C C . VAL A 1 278 ? -18.839 -9.892 57.026 1.00 49.56 278 VAL A C 1
ATOM 2196 O O . VAL A 1 278 ? -17.962 -10.170 57.836 1.00 49.56 278 VAL A O 1
ATOM 2199 N N . GLY A 1 279 ? -19.720 -8.910 57.211 1.00 42.72 279 GLY A N 1
ATOM 2200 C CA . GLY A 1 279 ? -19.872 -8.230 58.486 1.00 42.72 279 GLY A CA 1
ATOM 2201 C C . GLY A 1 279 ? -20.178 -9.247 59.580 1.00 42.72 279 GLY A C 1
ATOM 2202 O O . GLY A 1 279 ? -21.146 -10.002 59.476 1.00 42.72 279 GLY A O 1
ATOM 2203 N N . ASP A 1 280 ? -19.343 -9.251 60.616 1.00 46.31 280 ASP A N 1
ATOM 2204 C CA . ASP A 1 280 ? -19.621 -9.930 61.874 1.00 46.31 280 ASP A CA 1
ATOM 2205 C C . ASP A 1 280 ? -20.975 -9.455 62.431 1.00 46.31 280 ASP A C 1
ATOM 2207 O O . ASP A 1 280 ? -21.203 -8.244 62.556 1.00 46.31 280 ASP A O 1
ATOM 2211 N N . PRO A 1 281 ? -21.895 -10.365 62.790 1.00 55.88 281 PRO A N 1
ATOM 2212 C CA . PRO A 1 281 ? -23.124 -9.979 63.445 1.00 55.88 281 PRO A CA 1
ATOM 2213 C C . PRO A 1 281 ? -22.898 -9.838 64.957 1.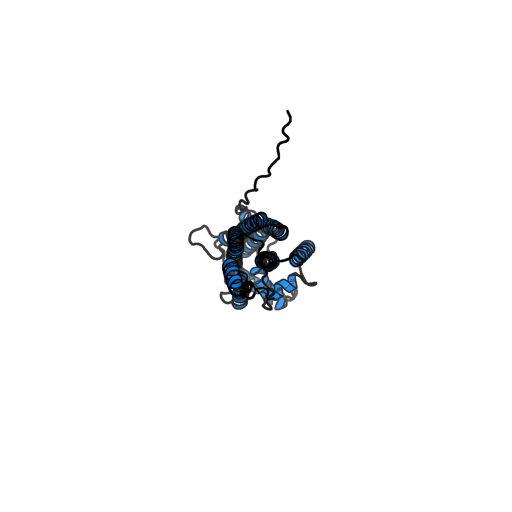00 55.88 281 PRO A C 1
ATOM 2215 O O . PRO A 1 281 ? -22.456 -10.763 65.630 1.00 55.88 281 PRO A O 1
ATOM 2218 N N . LEU A 1 282 ? -23.341 -8.696 65.487 1.00 47.28 282 LEU A N 1
ATOM 2219 C CA . LEU A 1 282 ? -23.942 -8.552 66.820 1.00 47.28 282 LEU A CA 1
ATOM 2220 C C . LEU A 1 282 ? -23.035 -8.820 68.037 1.00 47.28 282 LEU A C 1
ATOM 2222 O O . LEU A 1 282 ? -23.081 -9.873 68.670 1.00 47.28 282 LEU A O 1
ATOM 2226 N N . GLY A 1 283 ? -22.348 -7.767 68.485 1.00 39.97 283 GLY A N 1
ATOM 2227 C CA . GLY A 1 283 ? -22.025 -7.600 69.902 1.00 39.97 283 GLY A CA 1
ATOM 2228 C C . GLY A 1 283 ? -23.284 -7.221 70.692 1.00 39.97 283 GLY A C 1
ATOM 2229 O O . GLY A 1 283 ? -23.830 -6.133 70.512 1.00 39.97 283 GLY A O 1
ATOM 2230 N N . ALA A 1 284 ? -23.756 -8.128 71.546 1.00 43.91 284 ALA A N 1
ATOM 2231 C CA . ALA A 1 284 ? -24.790 -7.868 72.546 1.00 43.91 284 ALA A CA 1
ATOM 2232 C C . ALA A 1 284 ? -24.231 -7.030 73.718 1.00 43.91 284 ALA A C 1
ATOM 2234 O O . ALA A 1 284 ? -23.059 -7.197 74.065 1.00 43.91 284 ALA A O 1
ATOM 2235 N N . PRO A 1 285 ? -25.037 -6.176 74.378 1.00 53.97 285 PRO A N 1
ATOM 2236 C CA . PRO A 1 285 ? -24.619 -5.509 75.602 1.00 53.97 285 PRO A CA 1
ATOM 2237 C C . PRO A 1 285 ? -24.876 -6.407 76.826 1.00 53.97 285 PRO A C 1
ATOM 2239 O O . PRO A 1 285 ? -25.984 -6.896 77.034 1.00 53.97 285 PRO A O 1
ATOM 2242 N N . ALA A 1 286 ? -23.853 -6.574 77.660 1.00 46.75 286 ALA A N 1
ATOM 2243 C CA . ALA A 1 286 ? -23.974 -6.829 79.097 1.00 46.75 286 ALA A CA 1
ATOM 2244 C C . ALA A 1 286 ? -23.339 -5.593 79.757 1.00 46.75 286 ALA A C 1
ATOM 2246 O O . ALA A 1 286 ? -22.264 -5.181 79.328 1.00 46.75 286 ALA A O 1
ATOM 2247 N N . GLY A 1 287 ? -24.006 -4.847 80.631 1.00 47.19 287 GLY A N 1
ATOM 2248 C CA . GLY A 1 287 ? -24.473 -5.252 81.953 1.00 47.19 287 GLY A CA 1
ATOM 2249 C C . GLY A 1 287 ? -23.902 -4.227 82.925 1.00 47.19 287 GLY A C 1
ATOM 2250 O O . GLY A 1 287 ? -22.665 -4.054 82.889 1.00 47.19 287 GLY A O 1
#

Secondary structure (DSSP, 8-state):
-----------------GGGGGT---S--SS-SHHHHHHHHHHHHHHHHHHHHHHHHHHHHH--SHHHHHHHHHHHHHHHHHHHHHHHHTTSS--TTS------HHHHHHHHHHHTTT-TTT---HHHHHHHHHHHH--TTHHHHHHHTTPPPPSSHHHHHHHHHHSTT--S-HHHHHHHHHHHTSPPHHHHHHHHHHTT-S-HHHHHHHHHHHHHHHHHHHHHHHHHHHHHHHHH-TTTTHHHHHHHHHHHHHTS--HHHHHHHHHHSS---SS---PPP------

InterPro domains:
  IPR037217 Tryptophan/Indoleamine 2,3-dioxygenase-like [SSF140959] (26-234)

Sequence (287 aa):
EGEEGSDVDGPTELLPKLEVMGQVVPQLRFLCVEEEDWFLRLHVTLAGEMSGVVGALNQCFGADRVGPQVRALQQLEKAIEVLVRVHYTAGIGQPIGADVPQVRPALLMQRMHRFLPHVKELGLSPHILRATRVYCATGIDQPCLLHLFGVEKDDNALGRYREWQHGTGSELPRPHREYLESCLDSPSMRSLVQRAVGAHKLTVQELARLELAHNSCIDMVLRLFNRRIELVRTMFGDDMLREEFESERASLIDARLRLLVERREGLTETPLEGVLSVGDPLGAPAG

Radius of gyration: 25.51 Å; chains: 1; bounding box: 73×45×109 Å

pLDDT: mean 79.96, std 17.89, range [35.81, 98.06]

Organism: NCBI:txid156174